Protein AF-A0AAD4MS73-F1 (afdb_monomer_lite)

Structure (mmCIF, N/CA/C/O backbone):
data_AF-A0AAD4MS73-F1
#
_entry.id   AF-A0AAD4MS73-F1
#
loop_
_atom_site.group_PDB
_atom_site.id
_atom_site.type_symbol
_atom_site.label_atom_id
_atom_site.label_alt_id
_atom_site.label_comp_id
_atom_site.label_asym_id
_atom_site.label_entity_id
_atom_site.label_seq_id
_atom_site.pdbx_PDB_ins_code
_atom_site.Cartn_x
_atom_site.Cartn_y
_atom_site.Cartn_z
_atom_site.occupancy
_atom_site.B_iso_or_equiv
_atom_site.auth_seq_id
_atom_site.auth_comp_id
_atom_site.auth_asym_id
_atom_site.auth_atom_id
_atom_site.pdbx_PDB_model_num
ATOM 1 N N . MET A 1 1 ? 3.234 -24.056 52.746 1.00 46.38 1 MET A N 1
ATOM 2 C CA . MET A 1 1 ? 4.586 -24.647 52.806 1.00 46.38 1 MET A CA 1
ATOM 3 C C . MET A 1 1 ? 4.439 -26.139 53.057 1.00 46.38 1 MET A C 1
ATOM 5 O O . MET A 1 1 ? 4.416 -26.567 54.201 1.00 46.38 1 MET A O 1
ATOM 9 N N . THR A 1 2 ? 4.251 -26.909 51.987 1.00 40.84 2 THR A N 1
ATOM 10 C CA . THR A 1 2 ? 4.412 -28.370 51.969 1.00 40.84 2 THR A CA 1
ATOM 11 C C . THR A 1 2 ? 4.627 -28.747 50.506 1.00 40.84 2 THR A C 1
ATOM 13 O O . THR A 1 2 ? 3.742 -28.560 49.677 1.00 40.84 2 THR A O 1
ATOM 16 N N . MET A 1 3 ? 5.862 -29.124 50.188 1.00 49.72 3 MET A N 1
ATOM 17 C CA . MET A 1 3 ? 6.268 -29.740 48.924 1.00 49.72 3 MET A CA 1
ATOM 18 C C . MET A 1 3 ? 6.153 -31.264 49.041 1.00 49.72 3 MET A C 1
ATOM 20 O O . MET A 1 3 ? 6.154 -31.751 50.170 1.00 49.72 3 MET A O 1
ATOM 24 N N . ILE A 1 4 ? 6.107 -31.953 47.888 1.00 41.12 4 ILE A N 1
ATOM 25 C CA . ILE A 1 4 ? 6.639 -33.301 47.530 1.00 41.12 4 ILE A CA 1
ATOM 26 C C . ILE A 1 4 ? 5.876 -33.721 46.245 1.00 41.12 4 ILE A C 1
ATOM 28 O O . ILE A 1 4 ? 4.663 -33.884 46.298 1.00 41.12 4 ILE A O 1
ATOM 32 N N . THR A 1 5 ? 6.432 -33.524 45.033 1.00 41.16 5 THR A N 1
ATOM 33 C CA . THR A 1 5 ? 7.307 -34.424 44.216 1.00 41.16 5 THR A CA 1
ATOM 34 C C . THR A 1 5 ? 6.579 -35.676 43.701 1.00 41.16 5 THR A C 1
ATOM 36 O O . THR A 1 5 ? 5.881 -36.290 44.493 1.00 41.16 5 THR A O 1
ATOM 39 N N . SER A 1 6 ? 6.735 -36.247 42.501 1.00 41.44 6 SER A N 1
ATOM 40 C CA . SER A 1 6 ? 7.343 -35.969 41.182 1.00 41.44 6 SER A CA 1
ATOM 41 C C . SER A 1 6 ? 7.043 -37.211 40.299 1.00 41.44 6 SER A C 1
ATOM 43 O O . SER A 1 6 ? 6.746 -38.266 40.855 1.00 41.44 6 SER A O 1
ATOM 45 N N . ASN A 1 7 ? 7.255 -37.087 38.977 1.00 36.41 7 ASN A N 1
ATOM 46 C CA . ASN A 1 7 ? 7.516 -38.097 37.914 1.00 36.41 7 ASN A CA 1
ATOM 47 C C . ASN A 1 7 ? 6.418 -38.278 36.847 1.00 36.41 7 ASN A C 1
ATOM 49 O O . ASN A 1 7 ? 5.282 -38.581 37.185 1.00 36.41 7 ASN A O 1
ATOM 53 N N . SER A 1 8 ? 6.686 -37.939 35.569 1.00 39.09 8 SER A N 1
ATOM 54 C CA . SER A 1 8 ? 7.495 -38.651 34.526 1.00 39.09 8 SER A CA 1
ATOM 55 C C . SER A 1 8 ? 6.752 -39.884 33.983 1.00 39.09 8 SER A C 1
ATOM 57 O O . SER A 1 8 ? 6.265 -40.666 34.784 1.00 39.09 8 SER A O 1
ATOM 59 N N . SER A 1 9 ? 6.627 -40.190 32.685 1.00 33.88 9 SER A N 1
ATOM 60 C CA . SER A 1 9 ? 7.286 -39.738 31.444 1.00 33.88 9 SER A CA 1
ATOM 61 C C . SER A 1 9 ? 6.611 -40.428 30.225 1.00 33.88 9 SER A C 1
ATOM 63 O O . SER A 1 9 ? 5.881 -41.395 30.419 1.00 33.88 9 SER A O 1
ATOM 65 N N . ALA A 1 10 ? 6.981 -39.992 29.005 1.00 32.91 10 ALA A N 1
ATOM 66 C CA . ALA A 1 10 ? 6.856 -40.647 27.678 1.00 32.91 10 ALA A CA 1
ATOM 67 C C . ALA A 1 10 ? 5.504 -40.498 26.929 1.00 32.91 10 ALA A C 1
ATOM 69 O O . ALA A 1 10 ? 4.466 -40.887 27.441 1.00 32.91 10 ALA A O 1
ATOM 70 N N . SER A 1 11 ? 5.415 -39.805 25.781 1.00 32.59 11 SER A N 1
ATOM 71 C CA . SER A 1 11 ? 6.055 -39.984 24.452 1.00 32.59 11 SER A CA 1
ATOM 72 C C . SER A 1 11 ? 5.321 -41.000 23.570 1.00 32.59 11 SER A C 1
ATOM 74 O O . SER A 1 11 ? 5.560 -42.192 23.723 1.00 32.59 11 SER A O 1
ATOM 76 N N . VAL A 1 12 ? 4.515 -40.517 22.610 1.00 36.94 12 VAL A N 1
ATOM 77 C CA . VAL A 1 12 ? 4.261 -41.175 21.311 1.00 36.94 12 VAL A CA 1
ATOM 78 C C . VAL A 1 12 ? 3.998 -40.104 20.242 1.00 36.94 12 VAL A C 1
ATOM 80 O O . VAL A 1 12 ? 3.090 -39.286 20.381 1.00 36.94 12 VAL A O 1
ATOM 83 N N . ASP A 1 13 ? 4.818 -40.136 19.194 1.00 31.86 13 ASP A N 1
ATOM 84 C CA . ASP A 1 13 ? 4.692 -39.422 17.924 1.00 31.86 13 ASP A CA 1
ATOM 85 C C . ASP A 1 13 ? 3.466 -39.865 17.110 1.00 31.86 13 ASP A C 1
ATOM 87 O O . ASP A 1 13 ? 3.251 -41.064 16.945 1.00 31.86 13 ASP A O 1
ATOM 91 N N . VAL A 1 14 ? 2.768 -38.917 16.472 1.00 33.62 14 VAL A N 1
ATOM 92 C CA . VAL A 1 14 ? 2.185 -39.106 15.129 1.00 33.62 14 VAL A CA 1
ATOM 93 C C . VAL A 1 14 ? 2.314 -37.794 14.352 1.00 33.62 14 VAL A C 1
ATOM 95 O O . VAL A 1 14 ? 1.669 -36.793 14.658 1.00 33.62 14 VAL A O 1
ATOM 98 N N . ALA A 1 15 ? 3.164 -37.825 13.330 1.00 29.95 15 ALA A N 1
ATOM 99 C CA . ALA A 1 15 ? 3.220 -36.860 12.243 1.00 29.95 15 ALA A CA 1
ATOM 100 C C . ALA A 1 15 ? 2.068 -37.096 11.248 1.00 29.95 15 ALA A C 1
ATOM 102 O O . ALA A 1 15 ? 1.754 -38.253 10.980 1.00 29.95 15 ALA A O 1
ATOM 103 N N . SER A 1 16 ? 1.483 -36.027 10.683 1.00 28.70 16 SER A N 1
ATOM 104 C CA . SER A 1 16 ? 1.400 -35.771 9.224 1.00 28.70 16 SER A CA 1
ATOM 105 C C . SER A 1 16 ? 0.325 -34.739 8.833 1.00 28.70 16 SER A C 1
ATOM 107 O O . SER A 1 16 ? -0.851 -34.944 9.107 1.00 28.70 16 SER A O 1
ATOM 109 N N . VAL A 1 17 ? 0.792 -33.690 8.134 1.00 30.52 17 VAL A N 1
ATOM 110 C CA . VAL A 1 17 ? 0.201 -32.915 7.011 1.00 30.52 17 VAL A CA 1
ATOM 111 C C . VAL A 1 17 ? -1.298 -32.570 6.999 1.00 30.52 17 VAL A C 1
ATOM 113 O O . VAL A 1 17 ? -2.142 -33.442 6.844 1.00 30.52 17 VAL A O 1
ATOM 116 N N . ASP A 1 18 ? -1.618 -31.270 6.944 1.00 27.38 18 ASP A N 1
ATOM 117 C CA . ASP A 1 18 ? -1.724 -30.590 5.639 1.00 27.38 18 ASP A CA 1
ATOM 118 C C . ASP A 1 18 ? -1.612 -29.060 5.786 1.00 27.38 18 ASP A C 1
ATOM 120 O O . ASP A 1 18 ? -2.163 -28.455 6.710 1.00 27.38 18 ASP A O 1
ATOM 124 N N . GLU A 1 19 ? -0.850 -28.449 4.885 1.00 29.52 19 GLU A N 1
ATOM 125 C CA . GLU A 1 19 ? -0.501 -27.033 4.856 1.00 29.52 19 GLU A CA 1
ATOM 126 C C . GLU A 1 19 ? -1.180 -26.375 3.643 1.00 29.52 19 GLU A C 1
ATOM 128 O O . GLU A 1 19 ? -1.153 -26.891 2.533 1.00 29.52 19 GLU A O 1
ATOM 133 N N . SER A 1 20 ? -1.769 -25.204 3.893 1.00 28.20 20 SER A N 1
ATOM 134 C CA . SER A 1 20 ? -1.804 -24.037 2.997 1.00 28.20 20 SER A CA 1
ATOM 135 C C . SER A 1 20 ? -2.314 -24.176 1.548 1.00 28.20 20 SER A C 1
ATOM 137 O O . SER A 1 20 ? -1.557 -24.457 0.632 1.00 28.20 20 SER A O 1
ATOM 139 N N . ILE A 1 21 ? -3.528 -23.653 1.289 1.00 30.11 21 ILE A N 1
ATOM 140 C CA . ILE A 1 21 ? -3.755 -22.744 0.143 1.00 30.11 21 ILE A CA 1
ATOM 141 C C . ILE A 1 21 ? -4.643 -21.568 0.574 1.00 30.11 21 ILE A C 1
ATOM 143 O O . ILE A 1 21 ? -5.832 -21.705 0.859 1.00 30.11 21 ILE A O 1
ATOM 147 N N . SER A 1 22 ? -4.031 -20.384 0.586 1.00 27.06 22 SER A N 1
ATOM 148 C CA . SER A 1 22 ? -4.682 -19.082 0.671 1.00 27.06 22 SER A CA 1
ATOM 149 C C . SER A 1 22 ? -5.255 -18.667 -0.684 1.00 27.06 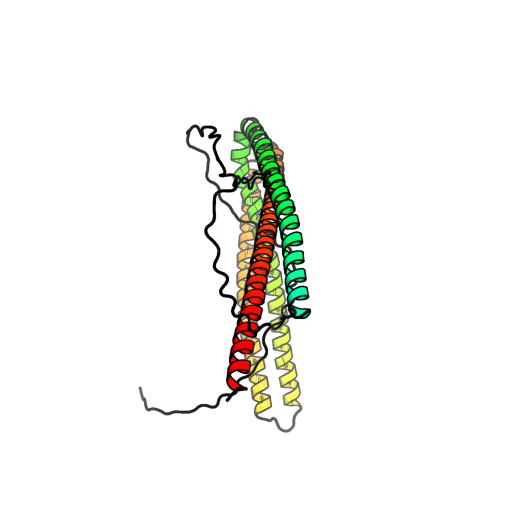22 SER A C 1
ATOM 151 O O . SER A 1 22 ? -4.553 -18.765 -1.689 1.00 27.06 22 SER A O 1
ATOM 153 N N . LEU A 1 23 ? -6.438 -18.052 -0.702 1.00 28.34 23 LEU A N 1
ATOM 154 C CA . LEU A 1 23 ? -6.802 -17.099 -1.752 1.00 28.34 23 LEU A CA 1
ATOM 155 C C . LEU A 1 23 ? -7.312 -15.814 -1.102 1.00 28.34 23 LEU A C 1
ATOM 157 O O . LEU A 1 23 ? -8.424 -15.711 -0.590 1.00 28.34 23 LEU A O 1
ATOM 161 N N . SER A 1 24 ? -6.397 -14.854 -1.090 1.00 27.33 24 SER A N 1
ATOM 162 C CA . SER A 1 24 ? -6.532 -13.474 -0.663 1.00 27.33 24 SER A CA 1
ATOM 163 C C . SER A 1 24 ? -7.504 -12.695 -1.546 1.00 27.33 24 SER A C 1
ATOM 165 O O . SER A 1 24 ? -7.323 -12.589 -2.757 1.00 27.33 24 SER A O 1
ATOM 167 N N . SER A 1 25 ? -8.471 -12.055 -0.900 1.00 24.72 25 SER A N 1
ATOM 168 C CA . SER A 1 25 ? -9.184 -10.879 -1.386 1.00 24.72 25 SER A CA 1
ATOM 169 C C . SER A 1 25 ? -8.208 -9.713 -1.587 1.00 24.72 25 SER A C 1
ATOM 171 O O . SER A 1 25 ? -7.673 -9.166 -0.621 1.00 24.72 25 SER A O 1
ATOM 173 N N . THR A 1 26 ? -7.964 -9.341 -2.842 1.00 25.78 26 THR A N 1
ATOM 174 C CA . THR A 1 26 ? -7.144 -8.186 -3.222 1.00 25.78 26 THR A CA 1
ATOM 175 C C . THR A 1 26 ? -7.934 -6.895 -3.003 1.00 25.78 26 THR A C 1
ATOM 177 O O . THR A 1 26 ? -8.646 -6.419 -3.883 1.00 25.78 26 THR A O 1
ATOM 180 N N . SER A 1 27 ? -7.813 -6.325 -1.808 1.00 28.58 27 SER A N 1
ATOM 181 C CA . SER A 1 27 ? -8.203 -4.943 -1.534 1.00 28.58 27 SER A CA 1
ATOM 182 C C . SER A 1 27 ? -7.001 -4.044 -1.811 1.00 28.58 27 SER A C 1
ATOM 184 O O . SER A 1 27 ? -5.990 -4.121 -1.115 1.00 28.58 27 SER A O 1
ATOM 186 N N . ASN A 1 28 ? -7.109 -3.199 -2.836 1.00 30.23 28 ASN A N 1
ATOM 187 C CA . ASN A 1 28 ? -6.148 -2.141 -3.140 1.00 30.23 28 ASN A CA 1
ATOM 188 C C . ASN A 1 28 ? -6.067 -1.145 -1.971 1.00 30.23 28 ASN A C 1
ATOM 190 O O . ASN A 1 28 ? -6.878 -0.230 -1.864 1.00 30.23 28 ASN A O 1
ATOM 194 N N . SER A 1 29 ? -5.071 -1.326 -1.108 1.00 26.58 29 SER A N 1
ATOM 195 C CA . SER A 1 29 ? -4.619 -0.353 -0.115 1.00 26.58 29 SER A CA 1
ATOM 196 C C . SER A 1 29 ? -3.263 0.166 -0.587 1.00 26.58 29 SER A C 1
ATOM 198 O O . SER A 1 29 ? -2.221 -0.455 -0.381 1.00 26.58 29 SER A O 1
ATOM 200 N N . ALA A 1 30 ? -3.285 1.272 -1.331 1.00 27.34 30 ALA A N 1
ATOM 201 C CA . ALA A 1 30 ? -2.070 1.978 -1.699 1.00 27.34 30 ALA A CA 1
ATOM 202 C C . ALA A 1 30 ? -1.473 2.608 -0.433 1.00 27.34 30 ALA A C 1
ATOM 204 O O . ALA A 1 30 ? -2.112 3.424 0.235 1.00 27.34 30 ALA A O 1
ATOM 205 N N . LEU A 1 31 ? -0.244 2.198 -0.115 1.00 27.88 31 LEU A N 1
ATOM 206 C CA . LEU A 1 31 ? 0.570 2.709 0.977 1.00 27.88 31 LEU A CA 1
ATOM 207 C C . LEU A 1 31 ? 0.616 4.243 0.955 1.00 27.88 31 LEU A C 1
ATOM 209 O O . LEU A 1 31 ? 1.282 4.853 0.121 1.00 27.88 31 LEU A O 1
ATOM 213 N N . SER A 1 32 ? -0.018 4.871 1.941 1.00 27.77 32 SER A N 1
ATOM 214 C CA . SER A 1 32 ? 0.304 6.239 2.339 1.00 27.77 32 SER A CA 1
ATOM 215 C C . SER A 1 32 ? 1.553 6.216 3.217 1.00 27.77 32 SER A C 1
ATOM 217 O O . SER A 1 32 ? 1.469 6.350 4.438 1.00 27.77 32 SER A O 1
ATOM 219 N N . THR A 1 33 ? 2.724 6.039 2.604 1.00 27.09 33 THR A N 1
ATOM 220 C CA . THR A 1 33 ? 4.001 6.253 3.290 1.00 27.09 33 THR A CA 1
ATOM 221 C C . THR A 1 33 ? 4.104 7.730 3.656 1.00 27.09 33 THR A C 1
ATOM 223 O O . THR A 1 33 ? 4.265 8.600 2.800 1.00 27.09 33 THR A O 1
ATOM 226 N N . SER A 1 34 ? 3.999 8.029 4.949 1.00 33.81 34 SER A N 1
ATOM 227 C CA . SER A 1 34 ? 4.371 9.320 5.516 1.00 33.81 34 SER A CA 1
ATOM 228 C C . SER A 1 34 ? 5.878 9.521 5.365 1.00 33.81 34 SER A C 1
ATOM 230 O O . SER A 1 34 ? 6.657 9.092 6.212 1.00 33.81 34 SER A O 1
ATOM 232 N N . ILE A 1 35 ? 6.294 10.168 4.280 1.00 31.19 35 ILE A N 1
ATOM 233 C CA . ILE A 1 35 ? 7.630 10.747 4.186 1.00 31.19 35 ILE A CA 1
ATOM 234 C C . ILE A 1 35 ? 7.517 12.197 4.645 1.00 31.19 35 ILE A C 1
ATOM 236 O O . ILE A 1 35 ? 7.094 13.083 3.901 1.00 31.19 35 ILE A O 1
ATOM 240 N N . SER A 1 36 ? 7.896 12.425 5.899 1.00 29.77 36 SER A N 1
ATOM 241 C CA . SER A 1 36 ? 8.398 13.724 6.329 1.00 29.77 36 SER A CA 1
ATOM 242 C C . SER A 1 36 ? 9.697 13.980 5.564 1.00 29.77 36 SER A C 1
ATOM 244 O O . SER A 1 36 ? 10.704 13.327 5.822 1.00 29.77 36 SER A O 1
ATOM 246 N N . LEU A 1 37 ? 9.665 14.892 4.593 1.00 32.47 37 LEU A N 1
ATOM 247 C CA . LEU A 1 37 ? 10.868 15.503 4.022 1.00 32.47 37 LEU A CA 1
ATOM 248 C C . LEU A 1 37 ? 11.069 16.881 4.674 1.00 32.47 37 LEU A C 1
ATOM 250 O O . LEU A 1 37 ? 10.078 17.550 4.982 1.00 32.47 37 LEU A O 1
ATOM 254 N N . PRO A 1 38 ? 12.329 17.265 4.936 1.00 32.38 38 PRO A N 1
ATOM 255 C CA . PRO A 1 38 ? 12.689 18.324 5.866 1.00 32.38 38 PRO A CA 1
ATOM 256 C C . PRO A 1 38 ? 12.352 19.719 5.336 1.00 32.38 38 PRO A C 1
ATOM 258 O O . PRO A 1 38 ? 12.281 19.954 4.129 1.00 32.38 38 PRO A O 1
ATOM 261 N N . ASP A 1 39 ? 12.164 20.636 6.284 1.00 28.12 39 ASP A N 1
ATOM 262 C CA . ASP A 1 39 ? 12.064 22.077 6.069 1.00 28.12 39 ASP A CA 1
ATOM 263 C C . ASP A 1 39 ? 13.297 22.586 5.305 1.00 28.12 39 ASP A C 1
ATOM 265 O O . ASP A 1 39 ? 14.438 22.412 5.738 1.00 28.12 39 ASP A O 1
ATOM 269 N N . CYS A 1 40 ? 13.072 23.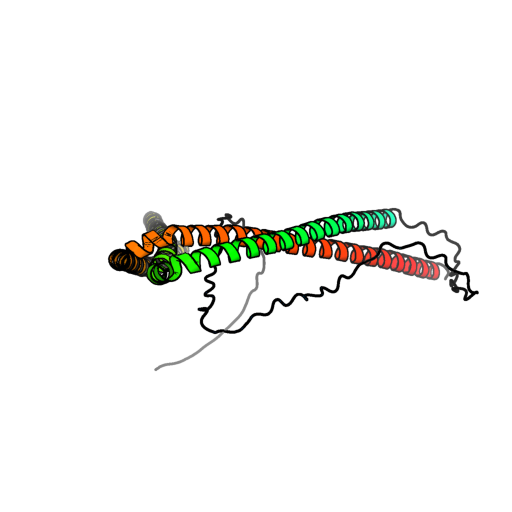233 4.162 1.00 30.95 40 CYS A N 1
ATOM 270 C CA . CYS A 1 40 ? 14.113 23.949 3.436 1.00 30.95 40 CYS A CA 1
ATOM 271 C C . CYS A 1 40 ? 14.349 25.308 4.106 1.00 30.95 40 CYS A C 1
ATOM 273 O O . CYS A 1 40 ? 13.731 26.305 3.733 1.00 30.95 40 CYS A O 1
ATOM 275 N N . THR A 1 41 ? 15.260 25.352 5.076 1.00 36.19 41 THR A N 1
ATOM 276 C CA . THR A 1 41 ? 15.906 26.592 5.526 1.00 36.19 41 THR A CA 1
ATOM 277 C C . THR A 1 41 ? 17.405 26.363 5.688 1.00 36.19 41 THR A C 1
ATOM 279 O O . THR A 1 41 ? 17.880 26.122 6.793 1.00 36.19 41 THR A O 1
ATOM 282 N N . SER A 1 42 ? 18.147 26.435 4.587 1.00 30.89 42 SER A N 1
ATOM 283 C CA . SER A 1 42 ? 19.578 26.759 4.595 1.00 30.89 42 SER A CA 1
ATOM 284 C C . SER A 1 42 ? 20.049 26.975 3.162 1.00 30.89 42 SER A C 1
ATOM 286 O O . SER A 1 42 ? 19.897 26.098 2.312 1.00 30.89 42 SER A O 1
ATOM 288 N N . ASP A 1 43 ? 20.573 28.172 2.922 1.00 36.88 43 ASP A N 1
ATOM 289 C CA . ASP A 1 43 ? 21.323 28.559 1.737 1.00 36.88 43 ASP A CA 1
ATOM 290 C C . ASP A 1 43 ? 22.479 27.583 1.490 1.00 36.88 43 ASP A C 1
ATOM 292 O O . ASP A 1 43 ? 23.428 27.558 2.262 1.00 36.88 43 ASP A O 1
ATOM 296 N N . ASP A 1 44 ? 22.407 26.818 0.402 1.00 27.81 44 ASP A N 1
ATOM 297 C CA . ASP A 1 44 ? 23.571 26.248 -0.274 1.00 27.81 44 ASP A CA 1
ATOM 298 C C . ASP A 1 44 ? 23.243 26.087 -1.770 1.00 27.81 44 ASP A C 1
ATOM 300 O O . ASP A 1 44 ? 22.153 25.622 -2.130 1.00 27.81 44 ASP A O 1
ATOM 304 N N . PRO A 1 45 ? 24.144 26.489 -2.682 1.00 33.28 45 PRO A N 1
ATOM 305 C CA . PRO A 1 45 ? 23.895 26.418 -4.109 1.00 33.28 45 PRO A CA 1
ATOM 306 C C . PRO A 1 45 ? 24.064 24.967 -4.551 1.00 33.28 45 PRO A C 1
ATOM 308 O O . PRO A 1 45 ? 25.184 24.486 -4.722 1.00 33.28 45 PRO A O 1
ATOM 311 N N . ILE A 1 46 ? 22.959 24.252 -4.769 1.00 33.75 46 ILE A N 1
ATOM 312 C CA . ILE A 1 46 ? 23.034 22.941 -5.416 1.00 33.75 46 ILE A CA 1
ATOM 313 C C . ILE A 1 46 ? 23.350 23.187 -6.889 1.00 33.75 46 ILE A C 1
ATOM 315 O O . ILE A 1 46 ? 22.481 23.431 -7.727 1.00 33.75 46 ILE A O 1
ATOM 319 N N . ALA A 1 47 ? 24.652 23.181 -7.159 1.00 26.95 47 ALA A N 1
ATOM 320 C CA . ALA A 1 47 ? 25.234 23.134 -8.475 1.00 26.95 47 ALA A CA 1
ATOM 321 C C . ALA A 1 47 ? 24.534 22.048 -9.293 1.00 26.95 47 ALA A C 1
ATOM 323 O O . ALA A 1 47 ? 24.381 20.903 -8.870 1.00 26.95 47 ALA A O 1
ATOM 324 N N . CYS A 1 48 ? 24.124 22.449 -10.489 1.00 34.22 48 CYS A N 1
ATOM 325 C CA . CYS A 1 48 ? 23.727 21.571 -11.566 1.00 34.22 48 CYS A CA 1
ATOM 326 C C . CYS A 1 48 ? 24.914 20.646 -11.886 1.00 34.22 48 CYS A C 1
ATOM 328 O O . CYS A 1 48 ? 25.785 20.992 -12.680 1.00 34.22 48 CYS A O 1
ATOM 330 N N . THR A 1 49 ? 25.004 19.492 -11.227 1.00 33.06 49 THR A N 1
ATOM 331 C CA . THR A 1 49 ? 25.968 18.453 -11.582 1.00 33.06 49 THR A CA 1
ATOM 332 C C . THR A 1 49 ? 25.350 17.582 -12.663 1.00 33.06 49 THR A C 1
ATOM 334 O O . THR A 1 49 ? 24.800 16.506 -12.444 1.00 33.06 49 THR A O 1
ATOM 337 N N . SER A 1 50 ? 25.468 18.078 -13.891 1.00 41.91 50 SER A N 1
ATOM 338 C CA . SER A 1 50 ? 25.577 17.228 -15.066 1.00 41.91 50 SER A CA 1
ATOM 339 C C . SER A 1 50 ? 26.783 16.301 -14.876 1.00 41.91 50 SER A C 1
ATOM 341 O O . SER A 1 50 ? 27.911 16.719 -15.117 1.00 41.91 50 SER A O 1
ATOM 343 N N . ASN A 1 51 ? 26.575 15.098 -14.347 1.00 39.38 51 ASN A N 1
ATOM 344 C CA . ASN A 1 51 ? 27.422 13.916 -14.548 1.00 39.38 51 ASN A CA 1
ATOM 345 C C . ASN A 1 51 ? 26.934 12.793 -13.633 1.00 39.38 51 ASN A C 1
ATOM 347 O O . ASN A 1 51 ? 27.509 12.519 -12.584 1.00 39.38 51 ASN A O 1
ATOM 351 N N . ILE A 1 52 ? 25.896 12.090 -14.072 1.00 34.19 52 ILE A N 1
ATOM 352 C CA . ILE A 1 52 ? 25.889 10.647 -13.864 1.00 34.19 52 ILE A CA 1
ATOM 353 C C . ILE A 1 52 ? 26.350 10.082 -15.199 1.00 34.19 52 ILE A C 1
ATOM 355 O O . ILE A 1 52 ? 25.557 9.844 -16.106 1.00 34.19 52 ILE A O 1
ATOM 359 N N . ALA A 1 53 ? 27.668 9.943 -15.333 1.00 33.72 53 ALA A N 1
ATOM 360 C CA . ALA A 1 53 ? 28.239 9.008 -16.281 1.00 33.72 53 ALA A CA 1
ATOM 361 C C . ALA A 1 53 ? 27.790 7.614 -15.826 1.00 33.72 53 ALA A C 1
ATOM 363 O O . ALA A 1 53 ? 28.432 6.970 -15.000 1.00 33.72 53 ALA A O 1
ATOM 364 N N . GLN A 1 54 ? 26.623 7.182 -16.304 1.00 34.72 54 GLN A N 1
ATOM 365 C CA . GLN A 1 54 ? 26.310 5.767 -16.354 1.00 34.72 54 GLN A CA 1
ATOM 366 C C . GLN A 1 54 ? 27.345 5.150 -17.286 1.00 34.72 54 GLN A C 1
ATOM 368 O O . GLN A 1 54 ? 27.450 5.522 -18.455 1.00 34.72 54 GLN A O 1
ATOM 373 N N . THR A 1 55 ? 28.141 4.236 -16.743 1.00 33.62 55 THR A N 1
ATOM 374 C CA . THR A 1 55 ? 28.891 3.256 -17.518 1.00 33.62 55 THR A CA 1
ATOM 375 C C . THR A 1 55 ? 27.879 2.480 -18.353 1.00 33.62 55 THR A C 1
ATOM 377 O O . THR A 1 55 ? 27.285 1.507 -17.899 1.00 33.62 55 THR A O 1
ATOM 380 N N . ILE A 1 56 ? 27.632 2.971 -19.563 1.00 34.88 56 ILE A N 1
ATOM 381 C CA . ILE A 1 56 ? 26.923 2.256 -20.608 1.00 34.88 56 ILE A CA 1
ATOM 382 C C . ILE A 1 56 ? 27.845 1.096 -20.983 1.00 34.88 56 ILE A C 1
ATOM 384 O O . ILE A 1 56 ? 28.863 1.307 -21.643 1.00 34.88 56 ILE A O 1
ATOM 388 N N . ILE A 1 57 ? 27.515 -0.128 -20.568 1.00 35.62 57 ILE A N 1
ATOM 389 C CA . ILE A 1 57 ? 28.033 -1.305 -21.265 1.00 35.62 57 ILE A CA 1
ATOM 390 C C . ILE A 1 57 ? 27.289 -1.334 -22.601 1.00 35.62 57 ILE A C 1
ATOM 392 O O . ILE A 1 57 ? 26.219 -1.918 -22.734 1.00 35.62 57 ILE A O 1
ATOM 396 N N . ARG A 1 58 ? 27.834 -0.606 -23.579 1.00 30.00 58 ARG A N 1
ATOM 397 C CA . ARG A 1 58 ? 27.496 -0.769 -24.990 1.00 30.00 58 ARG A CA 1
ATOM 398 C C . ARG A 1 58 ? 28.026 -2.143 -25.365 1.00 30.00 58 ARG A C 1
ATOM 400 O O . ARG A 1 58 ? 29.232 -2.319 -25.509 1.00 30.00 58 ARG A O 1
ATOM 407 N N . VAL A 1 59 ? 27.139 -3.123 -25.467 1.00 37.69 59 VAL A N 1
ATOM 408 C CA . VAL A 1 59 ? 27.446 -4.325 -26.237 1.00 37.69 59 VAL A CA 1
ATOM 409 C C . VAL A 1 59 ? 27.273 -3.914 -27.694 1.00 37.69 59 VAL A C 1
ATOM 411 O O . VAL A 1 59 ? 26.158 -3.865 -28.207 1.00 37.69 59 VAL A O 1
ATOM 414 N N . ASP A 1 60 ? 28.373 -3.496 -28.320 1.00 35.25 60 ASP A N 1
ATOM 415 C CA . ASP A 1 60 ? 28.390 -3.215 -29.752 1.00 35.25 60 ASP A CA 1
ATOM 416 C C . ASP A 1 60 ? 28.017 -4.495 -30.529 1.00 35.25 60 ASP A C 1
ATOM 418 O O . ASP A 1 60 ? 28.451 -5.592 -30.158 1.00 35.25 60 ASP A O 1
ATOM 422 N N . PRO A 1 61 ? 27.227 -4.394 -31.615 1.00 42.50 61 PRO A N 1
ATOM 423 C CA . PRO A 1 61 ? 26.959 -5.538 -32.477 1.00 42.50 61 PRO A CA 1
ATOM 424 C C . PRO A 1 61 ? 28.278 -5.997 -33.119 1.00 42.50 61 PRO A C 1
ATOM 426 O O . PRO A 1 61 ? 29.096 -5.146 -33.483 1.00 42.50 61 PRO A O 1
ATOM 429 N N . PRO A 1 62 ? 28.520 -7.311 -33.294 1.00 41.06 62 PRO A N 1
ATOM 430 C CA . PRO A 1 62 ? 29.805 -7.792 -33.783 1.00 41.06 62 PRO A CA 1
ATOM 431 C C . PRO A 1 62 ? 30.043 -7.321 -35.223 1.00 41.06 62 PRO A C 1
ATOM 433 O O . PRO A 1 62 ? 29.499 -7.855 -36.192 1.00 41.06 62 PRO A O 1
ATOM 436 N N . GLY A 1 63 ? 30.882 -6.292 -35.349 1.00 36.69 63 GLY A N 1
ATOM 437 C CA . GLY A 1 63 ? 31.473 -5.844 -36.598 1.00 36.69 63 GLY A CA 1
ATOM 438 C C . GLY A 1 63 ? 32.431 -6.902 -37.139 1.00 36.69 63 GLY A C 1
ATOM 439 O O . GLY A 1 63 ? 33.219 -7.499 -36.406 1.00 36.69 63 GLY A O 1
ATOM 440 N N . LYS A 1 64 ? 32.341 -7.139 -38.447 1.00 39.56 64 LYS A N 1
ATOM 441 C CA . LYS A 1 64 ? 33.158 -8.087 -39.209 1.00 39.56 64 LYS A CA 1
ATOM 442 C C . LYS A 1 64 ? 34.651 -7.773 -39.034 1.00 39.56 64 LYS A C 1
ATOM 444 O O . LYS A 1 64 ? 35.168 -6.874 -39.689 1.00 39.56 64 LYS A O 1
ATOM 449 N N . HIS A 1 65 ? 35.343 -8.532 -38.189 1.00 35.03 65 HIS A N 1
ATOM 450 C CA . HIS A 1 65 ? 36.803 -8.552 -38.155 1.00 35.03 65 HIS A CA 1
ATOM 451 C C . HIS A 1 65 ? 37.323 -9.692 -39.034 1.00 35.03 65 HIS A C 1
ATOM 453 O O . HIS A 1 65 ? 37.192 -10.871 -38.699 1.00 35.03 65 HIS A O 1
ATOM 459 N N . GLU A 1 66 ? 37.926 -9.319 -40.164 1.00 39.59 66 GLU A N 1
ATOM 460 C CA . GLU A 1 66 ? 38.811 -10.180 -40.946 1.00 39.59 66 GLU A CA 1
ATOM 461 C C . GLU A 1 66 ? 39.944 -10.683 -40.040 1.00 39.59 66 GLU A C 1
ATOM 463 O O . GLU A 1 66 ? 40.809 -9.919 -39.601 1.00 39.59 66 GLU A O 1
ATOM 468 N N . ARG A 1 67 ? 39.932 -11.983 -39.731 1.00 34.59 67 ARG A N 1
ATOM 469 C CA . ARG A 1 67 ? 41.035 -12.646 -39.037 1.00 34.59 67 ARG A CA 1
ATOM 470 C C . ARG A 1 67 ? 42.142 -12.954 -40.039 1.00 34.59 67 ARG A C 1
ATOM 472 O O . ARG A 1 67 ? 41.996 -13.812 -40.904 1.00 34.59 67 ARG A O 1
ATOM 479 N N . LYS A 1 68 ? 43.265 -12.254 -39.882 1.00 33.56 68 LYS A N 1
ATOM 480 C CA . LYS A 1 68 ? 44.568 -12.630 -40.437 1.00 33.56 68 LYS A CA 1
ATOM 481 C C . LYS A 1 68 ? 44.965 -13.994 -39.864 1.00 33.56 68 LYS A C 1
ATOM 483 O O . LYS A 1 68 ? 45.100 -14.130 -38.650 1.00 33.56 68 LYS A O 1
ATOM 488 N N . CYS A 1 69 ? 45.136 -14.983 -40.737 1.00 35.41 69 CYS A N 1
ATOM 489 C CA . CYS A 1 69 ? 45.708 -16.282 -40.400 1.00 35.41 69 CYS A CA 1
ATOM 490 C C . CYS A 1 69 ? 47.134 -16.098 -39.864 1.00 35.41 69 CYS A C 1
ATOM 492 O O . CYS A 1 69 ? 47.995 -15.566 -40.564 1.00 35.41 69 CYS A O 1
ATOM 494 N N . SER A 1 70 ? 47.368 -16.554 -38.637 1.00 35.78 70 SER A N 1
ATOM 495 C CA . SER A 1 70 ? 48.697 -16.780 -38.077 1.00 35.78 70 SER A CA 1
ATOM 496 C C . SER A 1 70 ? 48.731 -18.213 -37.567 1.00 35.78 70 SER A C 1
ATOM 498 O O . SER A 1 70 ? 47.897 -18.596 -36.755 1.00 35.78 70 SER A O 1
ATOM 500 N N . SER A 1 71 ? 49.663 -18.951 -38.153 1.00 37.72 71 SER A N 1
ATOM 501 C CA . SER A 1 71 ? 50.157 -20.303 -37.915 1.00 37.72 71 SER A CA 1
ATOM 502 C C . SER A 1 71 ? 49.665 -21.053 -36.674 1.00 37.72 71 SER A C 1
ATOM 504 O O . SER A 1 71 ? 49.908 -20.633 -35.550 1.00 37.72 71 SER A O 1
ATOM 506 N N . ASP A 1 72 ? 49.043 -22.201 -36.950 1.00 48.72 72 ASP A N 1
ATOM 507 C CA . ASP A 1 72 ? 49.539 -23.524 -36.543 1.00 48.72 72 ASP A CA 1
ATOM 508 C C . ASP A 1 72 ? 50.000 -23.663 -35.083 1.00 48.72 72 ASP A C 1
ATOM 510 O O . ASP A 1 72 ? 51.187 -23.764 -34.801 1.00 48.72 72 ASP A O 1
ATOM 514 N N . ASP A 1 73 ? 49.027 -23.714 -34.175 1.00 43.31 73 ASP A N 1
ATOM 515 C CA . ASP A 1 73 ? 49.111 -24.545 -32.975 1.00 43.31 73 ASP A CA 1
ATOM 516 C C . ASP A 1 73 ? 47.881 -25.455 -33.001 1.00 43.31 73 ASP A C 1
ATOM 518 O O . ASP A 1 73 ? 46.759 -25.060 -32.666 1.00 43.31 73 ASP A O 1
ATOM 522 N N . GLY A 1 74 ? 48.084 -26.659 -33.537 1.00 35.66 74 GLY A N 1
ATOM 523 C CA . GLY A 1 74 ? 47.060 -27.682 -33.668 1.00 35.66 74 GLY A CA 1
ATOM 524 C C . GLY A 1 74 ? 46.433 -28.000 -32.315 1.00 35.66 74 GLY A C 1
ATOM 525 O O . GLY A 1 74 ? 47.100 -28.475 -31.397 1.00 35.66 74 GLY A O 1
ATOM 526 N N . ILE A 1 75 ? 45.124 -27.772 -32.205 1.00 44.66 75 ILE A N 1
ATOM 527 C CA . ILE A 1 75 ? 44.311 -28.369 -31.149 1.00 44.66 75 ILE A CA 1
ATOM 528 C C . ILE A 1 75 ? 44.397 -29.879 -31.371 1.00 44.66 75 ILE A C 1
ATOM 530 O O . ILE A 1 75 ? 43.796 -30.410 -32.303 1.00 44.66 75 ILE A O 1
ATOM 534 N N . HIS A 1 76 ? 45.198 -30.550 -30.546 1.00 38.31 76 HIS A N 1
ATOM 535 C CA . HIS A 1 76 ? 45.290 -32.001 -30.493 1.00 38.31 76 HIS A CA 1
ATOM 536 C C . HIS A 1 76 ? 43.960 -32.532 -29.950 1.00 38.31 76 HIS A C 1
ATOM 538 O O . HIS A 1 76 ? 43.793 -32.711 -28.742 1.00 38.31 76 HIS A O 1
ATOM 544 N N . TYR A 1 77 ? 42.992 -32.739 -30.845 1.00 39.25 77 TYR A N 1
ATOM 545 C CA . TYR A 1 77 ? 41.863 -33.613 -30.568 1.00 39.25 77 TYR A CA 1
ATOM 546 C C . TYR A 1 77 ? 42.468 -34.972 -30.237 1.00 39.25 77 TYR A C 1
ATOM 548 O O . TYR A 1 77 ? 43.145 -35.581 -31.060 1.00 39.25 77 TYR A O 1
ATOM 556 N N . VAL A 1 78 ? 42.339 -35.386 -28.979 1.00 42.69 78 VAL A N 1
ATOM 557 C CA . VAL A 1 78 ? 42.590 -36.775 -28.622 1.00 42.69 78 VAL A CA 1
ATOM 558 C C . VAL A 1 78 ? 41.469 -37.538 -29.316 1.00 42.69 78 VAL A C 1
ATOM 560 O O . VAL A 1 78 ? 40.325 -37.508 -28.868 1.00 42.69 78 VAL A O 1
ATOM 563 N N . ASP A 1 79 ? 41.782 -38.085 -30.487 1.00 43.03 79 ASP A N 1
ATOM 564 C CA . ASP A 1 79 ? 40.949 -39.058 -31.173 1.00 43.03 79 ASP A CA 1
ATOM 565 C C . ASP A 1 79 ? 40.923 -40.315 -30.294 1.00 43.03 79 ASP A C 1
ATOM 567 O O . ASP A 1 79 ? 41.704 -41.246 -30.482 1.00 43.03 79 ASP A O 1
ATOM 571 N N . ASP A 1 80 ? 40.017 -40.343 -29.314 1.00 49.16 80 ASP A N 1
ATOM 572 C CA . ASP A 1 80 ? 39.464 -41.594 -28.793 1.00 49.16 80 ASP A CA 1
ATOM 573 C C . ASP A 1 80 ? 38.534 -42.170 -29.885 1.00 49.16 80 ASP A C 1
ATOM 575 O O . ASP A 1 80 ? 37.311 -42.241 -29.742 1.00 49.16 80 ASP A O 1
ATOM 579 N N . ASP A 1 81 ? 39.132 -42.495 -31.036 1.00 52.19 81 ASP A N 1
ATOM 580 C CA . ASP A 1 81 ? 38.514 -43.135 -32.196 1.00 52.19 81 ASP A CA 1
ATOM 581 C C . ASP A 1 81 ? 38.332 -44.631 -31.915 1.00 52.19 81 ASP A C 1
ATOM 583 O O . ASP A 1 81 ? 38.980 -45.500 -32.493 1.00 52.19 81 ASP A O 1
ATOM 587 N N . ASP A 1 82 ? 37.401 -44.942 -31.015 1.00 45.34 82 ASP A N 1
ATOM 588 C CA . ASP A 1 82 ? 36.592 -46.144 -31.175 1.00 45.34 82 ASP A CA 1
ATOM 589 C C . ASP A 1 82 ? 35.489 -45.777 -32.174 1.00 45.34 82 ASP A C 1
ATOM 591 O O . ASP A 1 82 ? 34.406 -45.386 -31.738 1.00 45.34 82 ASP A O 1
ATOM 595 N N . GLY A 1 83 ? 35.781 -45.840 -33.482 1.00 48.47 83 GLY A N 1
ATOM 596 C CA . GLY A 1 83 ? 34.969 -45.410 -34.637 1.00 48.47 83 GLY A CA 1
ATOM 597 C C . GLY A 1 83 ? 33.479 -45.783 -34.641 1.00 48.47 83 GLY A C 1
ATOM 598 O O . GLY A 1 83 ? 32.992 -46.535 -35.486 1.00 48.47 83 GLY A O 1
ATOM 599 N N . VAL A 1 84 ? 32.726 -45.214 -33.707 1.00 46.16 84 VAL A N 1
ATOM 600 C CA . VAL A 1 84 ? 31.291 -45.354 -33.522 1.00 46.16 84 VAL A CA 1
ATOM 601 C C . VAL A 1 84 ? 30.713 -43.959 -33.654 1.00 46.16 84 VAL A C 1
ATOM 603 O O . VAL A 1 84 ? 30.858 -43.121 -32.766 1.00 46.16 84 VAL A O 1
ATOM 606 N N . GLU A 1 85 ? 30.044 -43.725 -34.779 1.00 49.78 85 GLU A N 1
ATOM 607 C CA . GLU A 1 85 ? 29.233 -42.541 -35.034 1.00 49.78 85 GLU A CA 1
ATOM 608 C C . GLU A 1 85 ? 28.159 -42.434 -33.938 1.00 49.78 85 GLU A C 1
ATOM 610 O O . GLU A 1 85 ? 27.103 -43.067 -33.987 1.00 49.78 85 GLU A O 1
ATOM 615 N N . PHE A 1 86 ? 28.462 -41.689 -32.874 1.00 50.62 86 PHE A N 1
ATOM 616 C CA . PHE A 1 86 ? 27.523 -41.446 -31.789 1.00 50.62 86 PHE A CA 1
ATOM 617 C C . PHE A 1 86 ? 26.537 -40.379 -32.259 1.00 50.62 86 PHE A C 1
ATOM 619 O O . PHE A 1 86 ? 26.776 -39.178 -32.117 1.00 50.62 86 PHE A O 1
ATOM 626 N N . ALA A 1 87 ? 25.431 -40.821 -32.854 1.00 58.25 87 ALA A N 1
ATOM 627 C CA . ALA A 1 87 ? 24.306 -39.950 -33.148 1.00 58.25 87 ALA A CA 1
ATOM 628 C C . ALA A 1 87 ? 23.818 -39.333 -31.829 1.00 58.25 87 ALA A C 1
ATOM 630 O O . ALA A 1 87 ? 23.364 -40.046 -30.933 1.00 58.25 87 ALA A O 1
ATOM 631 N N . LEU A 1 88 ? 23.958 -38.010 -31.692 1.00 60.72 88 LEU A N 1
ATOM 632 C CA . LEU A 1 88 ? 23.349 -37.263 -30.594 1.00 60.72 88 LEU A CA 1
ATOM 633 C C . LEU A 1 88 ? 21.869 -37.649 -30.516 1.00 60.72 88 LEU A C 1
ATOM 635 O O . LEU A 1 88 ? 21.152 -37.521 -31.509 1.00 60.72 88 LEU A O 1
ATOM 639 N N . ASP A 1 89 ? 21.433 -38.135 -29.352 1.00 72.69 89 ASP A N 1
ATOM 640 C CA . ASP A 1 89 ? 20.040 -38.526 -29.153 1.00 72.69 89 ASP A CA 1
ATOM 641 C C . ASP A 1 89 ? 19.127 -37.343 -29.512 1.00 72.69 89 ASP A C 1
ATOM 643 O O . ASP A 1 89 ? 19.348 -36.209 -29.069 1.00 72.69 89 ASP A O 1
ATOM 647 N N . ALA A 1 90 ? 18.098 -37.602 -30.323 1.00 79.19 90 ALA A N 1
ATOM 648 C CA . ALA A 1 90 ? 17.155 -36.588 -30.788 1.00 79.19 90 ALA A CA 1
ATOM 649 C C . ALA A 1 90 ? 16.524 -35.830 -29.609 1.00 79.19 90 ALA A C 1
ATOM 65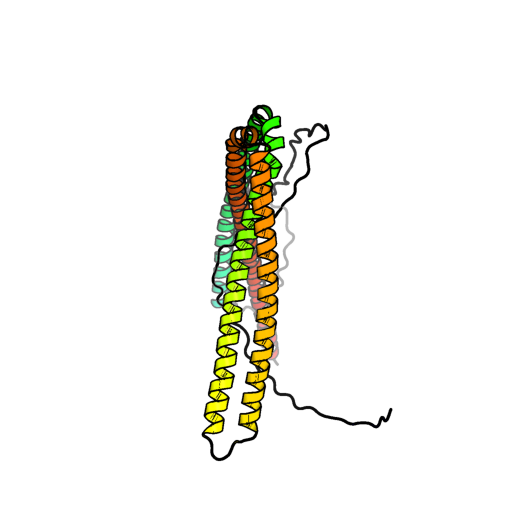1 O O . ALA A 1 90 ? 16.196 -34.651 -29.724 1.00 79.19 90 ALA A O 1
ATOM 652 N N . LYS A 1 91 ? 16.415 -36.485 -28.447 1.00 83.25 91 LYS A N 1
ATOM 653 C CA . LYS A 1 91 ? 16.002 -35.875 -27.183 1.00 83.25 91 LYS A CA 1
ATOM 654 C C . LYS A 1 91 ? 16.900 -34.704 -26.765 1.00 83.25 91 LYS A C 1
ATOM 656 O O . LYS A 1 91 ? 16.378 -33.623 -26.509 1.00 83.25 91 LYS A O 1
ATOM 661 N N . HIS A 1 92 ? 18.220 -34.887 -26.735 1.00 84.75 92 HIS A N 1
ATOM 662 C CA . HIS A 1 92 ? 19.163 -33.833 -26.351 1.00 84.75 92 HIS A CA 1
ATOM 663 C C . HIS A 1 92 ? 19.164 -32.678 -27.350 1.00 84.75 92 HIS A C 1
ATOM 665 O O . HIS A 1 92 ? 19.202 -31.519 -26.946 1.00 84.75 92 HIS A O 1
ATOM 671 N N . LEU A 1 93 ? 19.052 -32.976 -28.647 1.00 87.19 93 LEU A N 1
ATOM 672 C CA . LEU A 1 93 ? 18.963 -31.943 -29.678 1.00 87.19 93 LEU A CA 1
ATOM 673 C C . LEU A 1 93 ? 17.689 -31.096 -29.529 1.00 87.19 93 LEU A C 1
ATOM 675 O O . LEU A 1 93 ? 17.758 -29.872 -29.620 1.00 87.19 93 LEU A O 1
ATOM 679 N N . ASN A 1 94 ? 16.550 -31.734 -29.245 1.00 89.00 94 ASN A N 1
ATOM 680 C CA . ASN A 1 94 ? 15.289 -31.036 -28.988 1.00 89.00 94 ASN A CA 1
ATOM 681 C C . ASN A 1 94 ? 15.360 -30.168 -27.722 1.00 89.00 94 ASN A C 1
ATOM 683 O O . ASN A 1 94 ? 14.912 -29.027 -27.749 1.00 89.00 94 ASN A O 1
ATOM 687 N N . GLN A 1 95 ? 15.964 -30.667 -26.639 1.00 90.38 95 GLN A N 1
ATOM 688 C CA . GLN A 1 95 ? 16.135 -29.901 -25.398 1.00 90.38 95 GLN A CA 1
ATOM 689 C C . GLN A 1 95 ? 17.057 -28.690 -25.588 1.00 90.38 95 GLN A C 1
ATOM 691 O O . GLN A 1 95 ? 16.734 -27.595 -25.139 1.00 90.38 95 GLN A O 1
ATOM 696 N N . VAL A 1 96 ? 18.177 -28.858 -26.299 1.00 93.31 96 VAL A N 1
ATOM 697 C CA . VAL A 1 96 ? 19.066 -27.738 -26.646 1.00 93.31 96 VAL A CA 1
ATOM 698 C C . VAL A 1 96 ? 18.329 -26.711 -27.503 1.00 93.31 96 VAL A C 1
ATOM 700 O O . VAL A 1 96 ? 18.451 -25.514 -27.257 1.00 93.31 96 VAL A O 1
ATOM 703 N N . HIS A 1 97 ? 17.546 -27.157 -28.488 1.00 94.06 97 HIS A N 1
ATOM 704 C CA . HIS A 1 97 ? 16.765 -26.258 -29.332 1.00 94.06 97 HIS A CA 1
ATOM 705 C C . HIS A 1 97 ? 15.741 -25.448 -28.524 1.00 94.06 97 HIS A C 1
ATOM 707 O O . HIS A 1 97 ? 15.668 -24.233 -28.689 1.00 94.06 97 HIS A O 1
ATOM 713 N N . GLU A 1 98 ? 15.014 -26.099 -27.613 1.00 94.44 98 GLU A N 1
ATOM 714 C CA . GLU A 1 98 ? 14.026 -25.450 -26.748 1.00 94.44 98 GLU A CA 1
ATOM 715 C C . GLU A 1 98 ? 14.667 -24.388 -25.839 1.00 94.44 98 GLU A C 1
ATOM 717 O O . GLU A 1 98 ? 14.172 -23.264 -25.747 1.00 94.44 98 GLU A O 1
ATOM 722 N N . GLU A 1 99 ? 15.795 -24.700 -25.193 1.00 96.25 99 GLU A N 1
ATOM 723 C CA . GLU A 1 99 ? 16.484 -23.732 -24.332 1.00 96.25 99 GLU A CA 1
ATOM 724 C C . GLU A 1 99 ? 17.094 -22.568 -25.135 1.00 96.25 99 GLU A C 1
ATOM 726 O O . GLU A 1 99 ? 17.061 -21.423 -24.683 1.00 96.25 99 GLU A O 1
ATOM 731 N N . LEU A 1 100 ? 17.585 -22.809 -26.355 1.00 96.44 100 LEU A N 1
ATOM 732 C CA . LEU A 1 100 ? 18.050 -21.738 -27.246 1.00 96.44 100 LEU A CA 1
ATOM 733 C C . LEU A 1 100 ? 16.904 -20.831 -27.715 1.00 96.44 100 LEU A C 1
ATOM 735 O O . LEU A 1 100 ? 17.080 -19.614 -27.804 1.00 96.44 100 LEU A O 1
ATOM 739 N N . GLU A 1 101 ? 15.726 -21.390 -27.990 1.00 96.50 101 GLU A N 1
ATOM 740 C CA . GLU A 1 101 ? 14.534 -20.604 -28.314 1.00 96.50 101 GLU A CA 1
ATOM 741 C C . GLU A 1 101 ? 14.105 -19.737 -27.120 1.00 96.50 101 GLU A C 1
ATOM 743 O O . GLU A 1 101 ? 13.874 -18.536 -27.285 1.00 96.50 101 GLU A O 1
ATOM 748 N N . LYS A 1 102 ? 14.104 -20.298 -25.901 1.00 96.50 102 LYS A N 1
ATOM 749 C CA . LYS A 1 102 ? 13.851 -19.543 -24.660 1.00 96.50 102 LYS A CA 1
ATOM 750 C C . LYS A 1 102 ? 14.835 -18.388 -24.480 1.00 96.50 102 LYS A C 1
ATOM 752 O O . LYS A 1 102 ? 14.404 -17.292 -24.122 1.00 96.50 102 LYS A O 1
ATOM 757 N N . LEU A 1 103 ? 16.125 -18.601 -24.752 1.00 97.50 103 LEU A N 1
ATOM 758 C CA . LEU A 1 103 ? 17.140 -17.548 -24.673 1.00 97.50 103 LEU A CA 1
ATOM 759 C C . LEU A 1 103 ? 16.886 -16.429 -25.679 1.00 97.50 103 LEU A C 1
ATOM 761 O O . LEU A 1 103 ? 16.880 -15.270 -25.278 1.00 97.50 103 LEU A O 1
ATOM 765 N N . ASN A 1 104 ? 16.624 -16.760 -26.946 1.00 96.62 104 ASN A N 1
ATOM 766 C CA . ASN A 1 104 ? 16.341 -15.760 -27.978 1.00 96.62 104 ASN A CA 1
ATOM 767 C C . ASN A 1 104 ? 15.123 -14.901 -27.604 1.00 96.62 104 ASN A C 1
ATOM 769 O O . ASN A 1 104 ? 15.201 -13.672 -27.618 1.00 96.62 104 ASN A O 1
ATOM 773 N N . ILE A 1 105 ? 14.029 -15.541 -27.171 1.00 96.19 105 ILE A N 1
ATOM 774 C CA . ILE A 1 105 ? 12.825 -14.840 -26.702 1.00 96.19 105 ILE A CA 1
ATOM 775 C C . ILE A 1 105 ? 13.152 -13.962 -25.488 1.00 96.19 105 ILE A C 1
ATOM 777 O O . ILE A 1 105 ? 12.741 -12.803 -25.426 1.00 96.19 105 ILE A O 1
ATOM 781 N N . ALA A 1 106 ? 13.888 -14.492 -24.508 1.00 95.81 106 ALA A N 1
ATOM 782 C CA . ALA A 1 106 ? 14.264 -13.738 -23.321 1.00 95.81 106 ALA A CA 1
ATOM 783 C C . ALA A 1 106 ? 15.136 -12.524 -23.672 1.00 95.81 106 ALA A C 1
ATOM 785 O O . ALA A 1 106 ? 14.908 -11.454 -23.115 1.00 95.81 106 ALA A O 1
ATOM 786 N N . THR A 1 107 ? 16.075 -12.642 -24.614 1.00 97.81 107 THR A N 1
ATOM 787 C CA . THR A 1 107 ? 16.908 -11.529 -25.089 1.00 97.81 107 THR A CA 1
ATOM 788 C C . THR A 1 107 ? 16.067 -10.416 -25.708 1.00 97.81 107 THR A C 1
ATOM 790 O O . THR A 1 107 ? 16.214 -9.258 -25.313 1.00 97.81 107 THR A O 1
ATOM 793 N N . ASP A 1 108 ? 15.146 -10.747 -26.614 1.00 97.44 108 ASP A N 1
ATOM 794 C CA . ASP A 1 108 ? 14.274 -9.754 -27.251 1.00 97.44 108 ASP A CA 1
ATOM 795 C C . ASP A 1 108 ? 13.386 -9.038 -26.226 1.00 97.44 108 ASP A C 1
ATOM 797 O O . ASP A 1 108 ? 13.252 -7.809 -26.240 1.00 97.44 108 ASP A O 1
ATOM 801 N N . VAL A 1 109 ? 12.822 -9.798 -25.283 1.00 97.56 109 VAL A N 1
ATOM 802 C CA . VAL A 1 109 ? 11.982 -9.249 -24.216 1.00 97.56 109 VAL A CA 1
ATOM 803 C C . VAL A 1 109 ? 12.796 -8.382 -23.253 1.00 97.56 109 VAL A C 1
ATOM 805 O O . VAL A 1 109 ? 12.322 -7.312 -22.876 1.00 97.56 109 VAL A O 1
ATOM 808 N N . ILE A 1 110 ? 14.016 -8.782 -22.875 1.00 97.88 110 ILE A N 1
ATOM 809 C CA . ILE A 1 110 ? 14.905 -7.968 -22.030 1.00 97.88 110 ILE A CA 1
ATOM 810 C C . ILE A 1 110 ? 15.198 -6.635 -22.717 1.00 97.88 110 ILE A C 1
ATOM 812 O O . ILE A 1 110 ? 14.983 -5.595 -22.102 1.00 97.88 110 ILE A O 1
ATOM 816 N N . ASN A 1 111 ? 15.601 -6.649 -23.990 1.00 97.94 111 ASN A N 1
ATOM 817 C CA . ASN A 1 111 ? 15.904 -5.429 -24.740 1.00 97.94 111 ASN A CA 1
ATOM 818 C C . ASN A 1 111 ? 14.688 -4.492 -24.816 1.00 97.94 111 ASN A C 1
ATOM 820 O O . ASN A 1 111 ? 14.808 -3.280 -24.628 1.00 97.94 111 ASN A O 1
ATOM 824 N N . SER A 1 112 ? 13.498 -5.053 -25.054 1.00 98.19 112 SER A N 1
ATOM 825 C CA . SER A 1 112 ? 12.251 -4.285 -25.086 1.00 98.19 112 SER A CA 1
ATOM 826 C C . SER A 1 112 ? 11.905 -3.672 -23.726 1.00 98.19 112 SER A C 1
ATOM 828 O O . SER A 1 112 ? 11.542 -2.497 -23.653 1.00 98.19 112 SER A O 1
ATOM 830 N N . LEU A 1 113 ? 12.022 -4.445 -22.644 1.00 98.00 113 LEU A N 1
ATOM 831 C CA . LEU A 1 113 ? 11.725 -3.976 -21.291 1.00 98.00 113 LEU A CA 1
ATOM 832 C C . LEU A 1 113 ? 12.749 -2.945 -20.801 1.00 98.00 113 LEU A C 1
ATOM 834 O O . LEU A 1 113 ? 12.366 -1.985 -20.139 1.00 98.00 113 LEU A O 1
ATOM 838 N N . GLU A 1 114 ? 14.029 -3.108 -21.136 1.00 97.94 114 GLU A N 1
ATOM 839 C CA . GLU A 1 114 ? 15.075 -2.131 -20.814 1.00 97.94 114 GLU A CA 1
ATOM 840 C C . GLU A 1 114 ? 14.829 -0.797 -21.523 1.00 97.94 114 GLU A C 1
ATOM 842 O O . GLU A 1 114 ? 14.887 0.253 -20.884 1.00 97.94 114 GLU A O 1
ATOM 847 N N . PHE A 1 115 ? 14.444 -0.832 -22.802 1.00 98.19 115 PHE A N 1
ATOM 848 C CA . PHE A 1 115 ? 14.056 0.374 -23.531 1.00 98.19 115 PHE A CA 1
ATOM 849 C C . PHE A 1 115 ? 12.856 1.085 -22.880 1.00 98.19 115 PHE A C 1
ATOM 851 O O . PHE A 1 115 ? 12.906 2.291 -22.634 1.00 98.19 115 PHE A O 1
ATOM 858 N N . GLN A 1 116 ? 11.795 0.342 -22.545 1.00 98.06 116 GLN A N 1
ATOM 859 C CA . GLN A 1 116 ? 10.608 0.893 -21.875 1.00 98.06 116 GLN A CA 1
ATOM 860 C C . GLN A 1 116 ? 10.926 1.454 -20.482 1.00 98.06 116 GLN A C 1
ATOM 862 O O . GLN A 1 116 ? 10.362 2.470 -20.065 1.00 98.06 116 GLN A O 1
ATOM 867 N N . LEU A 1 117 ? 11.833 0.806 -19.749 1.00 98.31 117 LEU A N 1
ATOM 868 C CA . LEU A 1 117 ? 12.291 1.262 -18.443 1.00 98.31 117 LEU A CA 1
ATOM 869 C C . LEU A 1 117 ? 13.033 2.599 -18.552 1.00 98.31 117 LEU A C 1
ATOM 871 O O . LEU A 1 117 ? 12.768 3.516 -17.769 1.00 98.31 117 LEU A O 1
ATOM 875 N N . ASP A 1 118 ? 13.923 2.739 -19.530 1.00 98.25 118 ASP A N 1
ATOM 876 C CA . ASP A 1 118 ? 14.655 3.983 -19.758 1.00 98.25 118 ASP A CA 1
ATOM 877 C C . ASP A 1 118 ? 13.735 5.113 -20.237 1.00 98.25 118 ASP A C 1
ATOM 879 O O . ASP A 1 118 ? 13.833 6.239 -19.736 1.00 98.25 118 ASP A O 1
ATOM 883 N N . GLU A 1 119 ? 12.770 4.820 -21.115 1.00 97.94 119 GLU A N 1
ATOM 884 C CA . GLU A 1 119 ? 11.724 5.773 -21.502 1.00 97.94 119 GLU A CA 1
ATOM 885 C C . GLU A 1 119 ? 10.910 6.230 -20.282 1.00 97.94 119 GLU A C 1
ATOM 887 O O . GLU A 1 119 ? 10.721 7.431 -20.063 1.00 97.94 119 GLU A O 1
ATOM 892 N N . SER A 1 120 ? 10.505 5.292 -19.423 1.00 97.62 120 SER A N 1
ATOM 893 C CA . SER A 1 120 ? 9.754 5.578 -18.198 1.00 97.62 120 SER A CA 1
ATOM 894 C C . SER A 1 120 ? 10.551 6.431 -17.206 1.00 97.62 120 SER A C 1
ATOM 896 O O . SER A 1 120 ? 10.000 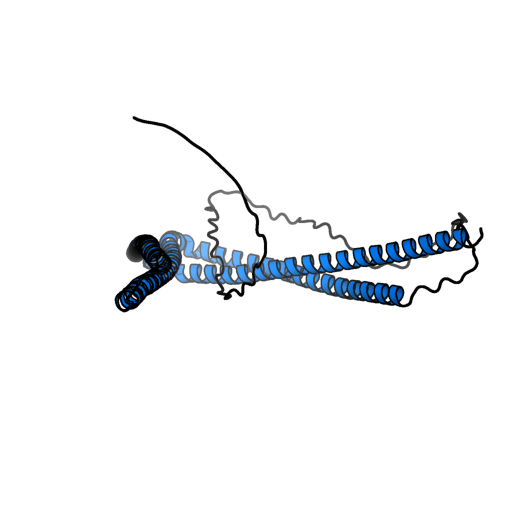7.352 -16.592 1.00 97.62 120 SER A O 1
ATOM 898 N N . ARG A 1 121 ? 11.857 6.183 -17.061 1.00 97.75 121 ARG A N 1
ATOM 899 C CA . ARG A 1 121 ? 12.762 6.999 -16.232 1.00 97.75 121 ARG A CA 1
ATOM 900 C C . ARG A 1 121 ? 12.940 8.402 -16.802 1.00 97.75 121 ARG A C 1
ATOM 902 O O . ARG A 1 121 ? 12.904 9.384 -16.057 1.00 97.75 121 ARG A O 1
ATOM 909 N N . MET A 1 122 ? 13.090 8.522 -18.118 1.00 98.06 122 MET A N 1
ATOM 910 C CA . MET A 1 122 ? 13.148 9.821 -18.781 1.00 98.06 122 MET A CA 1
ATOM 911 C C . MET A 1 122 ? 11.840 10.594 -18.572 1.00 98.06 122 MET A C 1
ATOM 913 O O . MET A 1 122 ? 11.876 11.769 -18.202 1.00 98.06 122 MET A O 1
ATOM 917 N N . HIS A 1 123 ? 10.691 9.939 -18.750 1.00 96.94 123 HIS A N 1
ATOM 918 C CA . HIS A 1 123 ? 9.380 10.546 -18.549 1.00 96.94 123 HIS A CA 1
ATOM 919 C C . HIS A 1 123 ? 9.188 11.037 -17.108 1.00 96.94 123 HIS A C 1
ATOM 921 O O . HIS A 1 123 ? 8.772 12.178 -16.895 1.00 96.94 123 HIS A O 1
ATOM 927 N N . PHE A 1 124 ? 9.585 10.228 -16.120 1.00 97.50 124 PHE A N 1
ATOM 928 C CA . PHE A 1 124 ? 9.602 10.611 -14.707 1.00 97.50 124 PHE A CA 1
ATOM 929 C C . PHE A 1 124 ? 10.406 11.890 -14.463 1.00 97.50 124 PHE A C 1
ATOM 931 O O . PHE A 1 124 ? 9.900 12.830 -13.850 1.00 97.50 124 PHE A O 1
ATOM 938 N N . ASN A 1 125 ? 11.631 11.961 -14.985 1.00 97.56 125 ASN A N 1
ATOM 939 C CA . ASN A 1 125 ? 12.487 13.136 -14.823 1.00 97.56 125 ASN A CA 1
ATOM 940 C C . ASN A 1 125 ? 11.883 14.379 -15.494 1.00 97.56 125 ASN A C 1
ATOM 942 O O . ASN A 1 125 ? 11.885 15.463 -14.911 1.00 97.56 125 ASN A O 1
ATOM 946 N N . GLN A 1 126 ? 11.305 14.232 -16.691 1.00 96.94 126 GLN A N 1
ATOM 947 C CA . GLN A 1 126 ? 10.629 15.329 -17.389 1.00 96.94 126 GLN A CA 1
ATOM 948 C C . GLN A 1 126 ? 9.426 15.861 -16.601 1.00 96.94 126 GLN A C 1
ATOM 950 O O . GLN A 1 126 ? 9.278 17.077 -16.453 1.00 96.94 126 GLN A O 1
ATOM 955 N N . ILE A 1 127 ? 8.573 14.961 -16.099 1.00 94.94 127 ILE A N 1
ATOM 956 C CA . ILE A 1 127 ? 7.450 15.278 -15.209 1.00 94.94 127 ILE A CA 1
ATOM 957 C C . ILE A 1 127 ? 7.991 16.028 -13.991 1.00 94.94 127 ILE A C 1
ATOM 959 O O . ILE A 1 127 ? 7.607 17.175 -13.755 1.00 94.94 127 ILE A O 1
ATOM 963 N N . HIS A 1 128 ? 8.944 15.438 -13.273 1.00 95.31 128 HIS A N 1
ATOM 964 C CA . HIS A 1 128 ? 9.510 16.010 -12.059 1.00 95.31 128 HIS A CA 1
ATOM 965 C C . HIS A 1 128 ? 10.042 17.437 -12.272 1.00 95.31 128 HIS A C 1
ATOM 967 O O . HIS A 1 128 ? 9.698 18.338 -11.506 1.00 95.31 128 HIS A O 1
ATOM 973 N N . CYS A 1 129 ? 10.817 17.681 -13.335 1.00 97.12 129 CYS A N 1
ATOM 974 C CA . CYS A 1 129 ? 11.352 19.008 -13.647 1.00 97.12 129 CYS A CA 1
ATOM 975 C C . CYS A 1 129 ? 10.248 20.031 -13.951 1.00 97.12 129 CYS A C 1
ATOM 977 O O . CYS A 1 129 ? 10.208 21.091 -13.320 1.00 97.12 129 CYS A O 1
ATOM 979 N N . LYS A 1 130 ? 9.328 19.709 -14.877 1.00 94.25 130 LYS A N 1
ATOM 980 C CA . LYS A 1 130 ? 8.214 20.600 -15.264 1.00 94.25 130 LYS A CA 1
ATOM 981 C C . LYS A 1 130 ? 7.400 21.026 -14.052 1.00 94.25 130 LYS A C 1
ATOM 983 O O . LYS A 1 130 ? 7.013 22.186 -13.905 1.00 94.25 130 LYS A O 1
ATOM 988 N N . TRP A 1 131 ? 7.128 20.074 -13.176 1.00 92.88 131 TRP A N 1
ATOM 989 C CA . TRP A 1 131 ? 6.259 20.325 -12.055 1.00 92.88 131 TRP A CA 1
ATOM 990 C C . TRP A 1 131 ? 6.964 20.965 -10.855 1.00 92.88 131 TRP A C 1
ATOM 992 O O . TRP A 1 131 ? 6.347 21.783 -10.176 1.00 92.88 131 TRP A O 1
ATOM 1002 N N . THR A 1 132 ? 8.243 20.659 -10.614 1.00 94.62 132 THR A N 1
ATOM 1003 C CA . THR A 1 132 ? 9.059 21.365 -9.609 1.00 94.62 132 THR A CA 1
ATOM 1004 C C . THR A 1 132 ? 9.103 22.854 -9.931 1.00 94.62 132 THR A C 1
ATOM 1006 O O . THR A 1 132 ? 8.830 23.682 -9.064 1.00 94.62 132 THR A O 1
ATOM 1009 N N . GLN A 1 133 ? 9.324 23.201 -11.204 1.00 95.62 133 GLN A N 1
ATOM 1010 C CA . GLN A 1 133 ? 9.265 24.586 -11.664 1.00 95.62 133 GLN A CA 1
ATOM 1011 C C . GLN A 1 133 ? 7.894 25.221 -11.380 1.00 95.62 133 GLN A C 1
ATOM 1013 O O . GLN A 1 133 ? 7.812 26.314 -10.820 1.00 95.62 133 GLN A O 1
ATOM 1018 N N . ARG A 1 134 ? 6.803 24.524 -11.715 1.00 92.94 134 ARG A N 1
ATOM 1019 C CA . ARG A 1 134 ? 5.440 25.029 -11.501 1.00 92.94 134 ARG A CA 1
ATOM 1020 C C . ARG A 1 134 ? 5.107 25.235 -10.018 1.00 92.94 134 ARG A C 1
ATOM 1022 O O . ARG A 1 134 ? 4.458 26.222 -9.670 1.00 92.94 134 ARG A O 1
ATOM 1029 N N . LEU A 1 135 ? 5.536 24.329 -9.138 1.00 92.31 135 LEU A N 1
ATOM 1030 C CA . LEU A 1 135 ? 5.348 24.469 -7.691 1.00 92.31 135 LEU A CA 1
ATOM 1031 C C . LEU A 1 135 ? 6.167 25.633 -7.127 1.00 92.31 135 LEU A C 1
ATOM 1033 O O . LEU A 1 135 ? 5.648 26.377 -6.296 1.00 92.31 135 LEU A O 1
ATOM 1037 N N . GLU A 1 136 ? 7.390 25.836 -7.614 1.00 93.62 136 GLU A N 1
ATOM 1038 C CA . GLU A 1 136 ? 8.253 26.952 -7.220 1.00 93.62 136 GLU A CA 1
ATOM 1039 C C . GLU A 1 136 ? 7.640 28.308 -7.608 1.00 93.62 136 GLU A C 1
ATOM 1041 O O . GLU A 1 136 ? 7.572 29.233 -6.796 1.00 93.62 136 GLU A O 1
ATOM 1046 N N . GLU A 1 137 ? 7.097 28.424 -8.822 1.00 93.88 137 GLU A N 1
ATOM 1047 C CA . GLU A 1 137 ? 6.381 29.625 -9.271 1.00 93.88 137 GLU A CA 1
ATOM 1048 C C . GLU A 1 137 ? 5.183 29.963 -8.371 1.00 93.88 137 GLU A C 1
ATOM 1050 O O . GLU A 1 137 ? 4.937 31.132 -8.055 1.00 93.88 137 GLU A O 1
ATOM 1055 N N . MET A 1 138 ? 4.431 28.950 -7.938 1.00 90.44 138 MET A N 1
ATOM 1056 C CA . MET A 1 138 ? 3.289 29.126 -7.039 1.00 90.44 138 MET A CA 1
ATOM 1057 C C . MET A 1 138 ? 3.726 29.424 -5.602 1.00 90.44 138 MET A C 1
ATOM 1059 O O . MET A 1 138 ? 3.107 30.260 -4.941 1.00 90.44 138 MET A O 1
ATOM 1063 N N . SER A 1 139 ? 4.814 28.805 -5.140 1.00 92.44 139 SER A N 1
ATOM 1064 C CA . SER A 1 139 ? 5.430 29.079 -3.840 1.00 92.44 139 SER A CA 1
ATOM 1065 C C . SER A 1 139 ? 5.842 30.549 -3.733 1.00 92.44 139 SER A C 1
ATOM 1067 O O . SER A 1 139 ? 5.444 31.239 -2.795 1.00 92.44 139 SER A O 1
ATOM 1069 N N . LYS A 1 140 ? 6.503 31.090 -4.765 1.00 93.25 140 LYS A N 1
ATOM 1070 C CA . LYS A 1 140 ? 6.871 32.514 -4.838 1.00 93.25 140 LYS A CA 1
ATOM 1071 C C . LYS A 1 140 ? 5.655 33.446 -4.792 1.00 93.25 140 LYS A C 1
ATOM 1073 O O . LYS A 1 140 ? 5.696 34.482 -4.135 1.00 93.25 140 LYS A O 1
ATOM 1078 N N . LYS A 1 141 ? 4.553 33.082 -5.458 1.00 91.50 141 LYS A N 1
ATOM 1079 C CA . LYS A 1 141 ? 3.321 33.897 -5.513 1.00 91.50 141 LYS A CA 1
ATOM 1080 C C . LYS A 1 141 ? 2.496 33.850 -4.220 1.00 91.50 141 LYS A C 1
ATOM 1082 O O . LYS A 1 141 ? 1.845 34.837 -3.871 1.00 91.50 141 LYS A O 1
ATOM 1087 N N . TYR A 1 142 ? 2.485 32.713 -3.521 1.00 92.25 142 TYR A N 1
ATOM 1088 C CA . TYR A 1 142 ? 1.539 32.433 -2.432 1.00 92.25 142 TYR A CA 1
ATOM 1089 C C . TYR A 1 142 ? 2.188 32.010 -1.106 1.00 92.25 142 TYR A C 1
ATOM 1091 O O . TYR A 1 142 ? 1.462 31.639 -0.184 1.00 92.25 142 TYR A O 1
ATOM 1099 N N . GLY A 1 143 ? 3.513 32.108 -0.966 1.00 92.94 143 GLY A N 1
ATOM 1100 C CA . GLY A 1 143 ? 4.287 31.532 0.141 1.00 92.94 143 GLY A CA 1
ATOM 1101 C C . GLY A 1 143 ? 3.731 31.806 1.541 1.00 92.94 143 GLY A C 1
ATOM 1102 O O . GLY A 1 143 ? 3.525 30.875 2.316 1.00 92.94 143 GLY A O 1
ATOM 1103 N N . SER A 1 144 ? 3.365 33.056 1.849 1.00 93.50 144 SER A N 1
ATOM 1104 C CA . SER A 1 144 ? 2.808 33.412 3.166 1.00 93.50 144 SER A CA 1
ATOM 1105 C C . SER A 1 144 ? 1.424 32.809 3.443 1.00 93.50 144 SER A C 1
ATOM 1107 O O . SER A 1 144 ? 1.095 32.525 4.595 1.00 93.50 144 SER A O 1
ATOM 1109 N N . ALA A 1 145 ? 0.604 32.596 2.409 1.00 94.62 145 ALA A N 1
ATOM 1110 C CA . ALA A 1 145 ? -0.678 31.905 2.537 1.00 94.62 145 ALA A CA 1
ATOM 1111 C C . ALA A 1 145 ? -0.470 30.392 2.669 1.00 94.62 145 ALA A C 1
ATOM 1113 O O . ALA A 1 145 ? -1.086 29.774 3.535 1.00 94.62 145 ALA A O 1
ATOM 1114 N N . ILE A 1 146 ? 0.446 29.820 1.878 1.00 94.62 146 ILE A N 1
ATOM 1115 C CA . ILE A 1 146 ? 0.812 28.399 1.930 1.00 94.62 146 ILE A CA 1
ATOM 1116 C C . ILE A 1 146 ? 1.295 28.034 3.336 1.00 94.62 146 ILE A C 1
ATOM 1118 O O . ILE A 1 146 ? 0.736 27.121 3.941 1.00 94.62 146 ILE A O 1
ATOM 1122 N N . GLN A 1 147 ? 2.247 28.787 3.895 1.00 94.12 147 GLN A N 1
ATOM 1123 C CA . GLN A 1 147 ? 2.806 28.527 5.224 1.00 94.12 147 GLN A CA 1
ATOM 1124 C C . GLN A 1 147 ? 1.733 28.556 6.325 1.00 94.12 147 GLN A C 1
ATOM 1126 O O . GLN A 1 147 ? 1.674 27.645 7.144 1.00 94.12 147 GLN A O 1
ATOM 1131 N N . LYS A 1 148 ? 0.832 29.547 6.304 1.00 94.50 148 LYS A N 1
ATOM 1132 C CA . LYS A 1 148 ? -0.257 29.671 7.294 1.00 94.50 148 LYS A CA 1
ATOM 1133 C C . LYS A 1 148 ? -1.333 28.593 7.157 1.00 94.50 148 LYS A C 1
ATOM 1135 O O . LYS A 1 148 ? -1.934 28.202 8.147 1.00 94.50 148 LYS A O 1
ATOM 1140 N N . SER A 1 149 ? -1.601 28.127 5.939 1.00 95.50 149 SER A N 1
ATOM 1141 C CA . SER A 1 149 ? -2.603 27.080 5.677 1.00 95.50 149 SER A CA 1
ATOM 1142 C C . SER A 1 149 ? -2.071 25.650 5.817 1.00 95.50 149 SER A C 1
ATOM 1144 O O . SER A 1 149 ? -2.859 24.711 5.870 1.00 95.50 149 SER A O 1
ATOM 1146 N N . ARG A 1 150 ? -0.748 25.451 5.876 1.00 94.62 150 ARG A N 1
ATOM 1147 C CA . ARG A 1 150 ? -0.132 24.118 5.938 1.00 94.62 150 ARG A CA 1
ATOM 1148 C C . ARG A 1 150 ? -0.643 23.266 7.116 1.00 94.62 150 ARG A C 1
ATOM 1150 O O . ARG A 1 150 ? -1.065 22.143 6.844 1.00 94.62 150 ARG A O 1
ATOM 1157 N N . PRO A 1 151 ? -0.734 23.779 8.362 1.00 95.44 151 PRO A N 1
ATOM 1158 C CA . PRO A 1 151 ? -1.258 22.997 9.485 1.00 95.44 151 PRO A CA 1
ATOM 1159 C C . PRO A 1 151 ? -2.704 22.525 9.286 1.00 95.44 151 PRO A C 1
ATOM 1161 O O . PRO A 1 151 ? -3.076 21.464 9.784 1.00 95.44 151 PRO A O 1
ATOM 1164 N N . TYR A 1 152 ? -3.518 23.290 8.546 1.00 96.44 152 TYR A N 1
ATOM 1165 C CA . TYR A 1 152 ? -4.877 22.891 8.179 1.00 96.44 152 TYR A CA 1
ATOM 1166 C C . TYR A 1 152 ? -4.863 21.688 7.233 1.00 96.44 152 TYR A C 1
ATOM 1168 O O . TYR A 1 152 ? -5.476 20.669 7.535 1.00 96.44 152 TYR A O 1
ATOM 1176 N N . HIS A 1 153 ? -4.138 21.777 6.115 1.00 95.19 153 HIS A N 1
ATOM 1177 C CA . HIS A 1 153 ? -4.099 20.696 5.126 1.00 95.19 153 HIS A CA 1
ATOM 1178 C C . HIS A 1 153 ? -3.468 19.412 5.683 1.00 95.19 153 HIS A C 1
ATOM 1180 O O . HIS A 1 153 ? -3.930 18.320 5.361 1.00 95.19 153 HIS A O 1
ATOM 1186 N N . GLU A 1 154 ? -2.462 19.528 6.552 1.00 94.19 154 GLU A N 1
ATOM 1187 C CA . GLU A 1 154 ? -1.882 18.384 7.266 1.00 94.19 154 GLU A CA 1
ATOM 1188 C C . GLU A 1 154 ? -2.878 17.756 8.247 1.00 94.19 154 GLU A C 1
ATOM 1190 O O . GLU A 1 154 ? -3.018 16.535 8.272 1.00 94.19 154 GLU A O 1
ATOM 1195 N N . ALA A 1 155 ? -3.626 18.565 9.007 1.00 95.44 155 ALA A N 1
ATOM 1196 C CA . ALA A 1 155 ? -4.672 18.057 9.894 1.00 95.44 155 ALA A CA 1
ATOM 1197 C C . ALA A 1 155 ? -5.805 17.364 9.118 1.00 95.44 155 ALA A C 1
ATOM 1199 O O . ALA A 1 155 ? -6.282 16.324 9.559 1.00 95.44 155 ALA A O 1
ATOM 1200 N N . VAL A 1 156 ? -6.198 17.892 7.953 1.00 95.69 156 VAL A N 1
ATOM 1201 C CA . VAL A 1 156 ? -7.182 17.255 7.058 1.00 95.69 156 VAL A CA 1
ATOM 1202 C C . VAL A 1 156 ? -6.667 15.916 6.531 1.00 95.69 156 VAL A C 1
ATOM 1204 O O . VAL A 1 156 ? -7.399 14.931 6.555 1.00 95.69 156 VAL A O 1
ATOM 1207 N N . ALA A 1 157 ? -5.411 15.853 6.082 1.00 93.44 157 ALA A N 1
ATOM 1208 C CA . ALA A 1 157 ? -4.815 14.605 5.611 1.00 93.44 157 ALA A CA 1
ATOM 1209 C C . ALA A 1 157 ? -4.736 13.545 6.724 1.00 93.44 157 ALA A C 1
ATOM 1211 O O . ALA A 1 157 ? -5.020 12.375 6.480 1.00 93.44 157 ALA A O 1
ATOM 1212 N N . GLU A 1 158 ? -4.391 13.953 7.945 1.00 94.31 158 GLU A N 1
ATOM 1213 C CA . GLU A 1 158 ? -4.354 13.069 9.112 1.00 94.31 158 GLU A CA 1
ATOM 1214 C C . GLU A 1 158 ? -5.758 12.612 9.542 1.00 94.31 158 GLU A C 1
ATOM 1216 O O . GLU A 1 158 ? -5.963 11.438 9.833 1.00 94.31 158 GLU A O 1
ATOM 1221 N N . ASP A 1 159 ? -6.756 13.499 9.527 1.00 96.25 159 ASP A N 1
ATOM 1222 C CA . ASP A 1 159 ? -8.150 13.143 9.826 1.00 96.25 159 ASP A CA 1
ATOM 1223 C C . ASP A 1 159 ? -8.705 12.104 8.850 1.00 96.25 159 ASP A C 1
ATOM 1225 O O . ASP A 1 159 ? -9.402 11.187 9.275 1.00 96.25 159 ASP A O 1
ATOM 1229 N N . LEU A 1 160 ? -8.353 12.185 7.563 1.00 95.44 160 LEU A N 1
ATOM 1230 C CA . LEU A 1 160 ? -8.730 11.158 6.589 1.00 95.44 160 LEU A CA 1
ATOM 1231 C C . LEU A 1 160 ? -8.162 9.780 6.959 1.00 95.44 160 LEU A C 1
ATOM 1233 O O . LEU A 1 160 ? -8.902 8.799 6.911 1.00 95.44 160 LEU A O 1
ATOM 1237 N N . LYS A 1 161 ? -6.895 9.705 7.388 1.00 95.69 161 LYS A N 1
ATOM 1238 C CA . LYS A 1 161 ? -6.278 8.448 7.848 1.00 95.69 161 LYS A CA 1
ATOM 1239 C C . LYS A 1 161 ? -6.955 7.914 9.106 1.00 95.69 161 LYS A C 1
ATOM 1241 O O . LYS A 1 161 ? -7.344 6.753 9.151 1.00 95.69 161 LYS A O 1
ATOM 1246 N N . ILE A 1 162 ? -7.164 8.776 10.102 1.00 95.81 162 ILE A N 1
ATOM 1247 C CA . ILE A 1 162 ? -7.817 8.395 11.359 1.00 95.81 162 ILE A CA 1
ATOM 1248 C C . ILE A 1 162 ? -9.249 7.905 11.106 1.00 95.81 162 ILE A C 1
ATOM 1250 O O . ILE A 1 162 ? -9.694 6.969 11.766 1.00 95.81 162 ILE A O 1
ATOM 1254 N N . ARG A 1 163 ? -9.983 8.507 10.162 1.00 95.25 163 ARG A N 1
ATOM 1255 C CA . ARG A 1 163 ? -11.333 8.056 9.789 1.00 95.25 163 ARG A CA 1
ATOM 1256 C C . ARG A 1 163 ? -11.329 6.668 9.162 1.00 95.25 163 ARG A C 1
ATOM 1258 O O . ARG A 1 163 ? -12.180 5.861 9.531 1.00 95.25 163 ARG A O 1
ATOM 1265 N N . ASP A 1 164 ? -10.395 6.397 8.256 1.00 96.38 164 ASP A N 1
ATOM 1266 C CA . ASP A 1 164 ? -10.248 5.075 7.640 1.00 96.38 164 ASP A CA 1
ATOM 1267 C C . ASP A 1 164 ? -9.914 4.012 8.701 1.00 96.38 164 ASP A C 1
ATOM 1269 O O . ASP A 1 164 ? -10.617 3.008 8.840 1.00 96.38 164 ASP A O 1
ATOM 1273 N N . GLU A 1 165 ? -8.940 4.302 9.571 1.00 96.44 165 GLU A N 1
ATOM 1274 C CA . GLU A 1 165 ? -8.591 3.448 10.713 1.00 96.44 165 GLU A CA 1
ATOM 1275 C C . GLU A 1 165 ? -9.776 3.237 11.668 1.00 96.44 165 GLU A C 1
ATOM 1277 O O . GLU A 1 165 ? -10.012 2.121 12.138 1.00 96.44 165 GLU A O 1
ATOM 1282 N N . ALA A 1 166 ? -10.552 4.286 11.956 1.00 95.62 166 ALA A N 1
ATOM 1283 C CA . ALA A 1 166 ? -11.720 4.207 12.826 1.00 95.62 166 ALA A CA 1
ATOM 1284 C C . ALA A 1 166 ? -12.848 3.368 12.205 1.00 95.62 166 ALA A C 1
ATOM 1286 O O . ALA A 1 166 ? -13.511 2.619 12.928 1.00 95.62 166 ALA A O 1
ATOM 1287 N N . GLN A 1 167 ? -13.059 3.458 10.887 1.00 96.00 167 GLN A N 1
ATOM 1288 C CA . GLN A 1 167 ? -14.031 2.645 10.153 1.00 96.00 167 GLN A CA 1
ATOM 1289 C C . GLN A 1 167 ? -13.630 1.166 10.142 1.00 96.00 167 GLN A C 1
ATOM 1291 O O . GLN A 1 167 ? -14.468 0.287 10.380 1.00 96.00 167 GLN A O 1
ATOM 1296 N N . GLU A 1 168 ? -12.352 0.882 9.917 1.00 97.19 168 GLU A N 1
ATOM 1297 C CA . GLU A 1 168 ? -11.814 -0.472 9.988 1.00 97.19 168 GLU A CA 1
ATOM 1298 C C . GLU A 1 168 ? -11.916 -1.029 11.420 1.00 97.19 168 GLU A C 1
ATOM 1300 O O . GLU A 1 168 ? -12.415 -2.138 11.628 1.00 97.19 168 GLU A O 1
ATOM 1305 N N . ALA A 1 169 ? -11.566 -0.239 12.440 1.00 97.50 169 ALA A N 1
ATOM 1306 C CA . ALA A 1 169 ? -11.728 -0.614 13.845 1.00 97.50 169 ALA A CA 1
ATOM 1307 C C . ALA A 1 169 ? -13.196 -0.867 14.225 1.00 97.50 169 ALA A C 1
ATOM 1309 O O . ALA A 1 169 ? -13.497 -1.837 14.922 1.00 97.50 169 ALA A O 1
ATOM 1310 N N . ALA A 1 170 ? -14.129 -0.051 13.725 1.00 97.88 170 ALA A N 1
ATOM 1311 C CA . ALA A 1 170 ? -15.562 -0.265 13.919 1.00 97.88 170 ALA A CA 1
ATOM 1312 C C . ALA A 1 170 ? -16.022 -1.587 13.287 1.00 97.88 170 ALA A C 1
ATOM 1314 O O . ALA A 1 170 ? -16.811 -2.326 13.881 1.00 97.88 170 ALA A O 1
ATOM 1315 N N . SER A 1 171 ? -15.515 -1.911 12.096 1.00 98.12 171 SER A N 1
ATOM 1316 C CA . SER A 1 171 ? -15.811 -3.166 11.398 1.00 98.12 171 SER A CA 1
ATOM 1317 C C . SER A 1 171 ? -15.259 -4.375 12.157 1.00 98.12 171 SER A C 1
ATOM 1319 O O . SER A 1 171 ? -15.965 -5.373 12.321 1.00 98.12 171 SER A O 1
ATOM 1321 N N . ARG A 1 172 ? -14.045 -4.268 12.711 1.00 97.94 172 ARG A N 1
ATOM 1322 C CA . ARG A 1 172 ? -13.447 -5.285 13.593 1.00 97.94 172 ARG A CA 1
ATOM 1323 C C . ARG A 1 172 ? -14.255 -5.483 14.869 1.00 97.94 172 ARG A C 1
ATOM 1325 O O . ARG A 1 172 ? -14.570 -6.620 15.206 1.00 97.94 172 ARG A O 1
ATOM 1332 N N . PHE A 1 173 ? -14.667 -4.403 15.532 1.00 98.50 173 PHE A N 1
ATOM 1333 C CA . PHE A 1 173 ? -15.515 -4.486 16.720 1.00 98.50 173 PHE A CA 1
ATOM 1334 C C . PHE A 1 173 ? -16.869 -5.139 16.407 1.00 98.50 173 PHE A C 1
ATOM 1336 O O . PHE A 1 173 ? -17.302 -6.035 17.132 1.00 98.50 173 PHE A O 1
ATOM 1343 N N . LYS A 1 174 ? -17.524 -4.776 15.296 1.00 98.38 174 LYS A N 1
ATOM 1344 C CA . LYS A 1 174 ? -18.764 -5.437 14.843 1.00 98.38 174 LYS A CA 1
ATOM 1345 C C . LYS A 1 174 ? -18.562 -6.935 14.611 1.00 98.38 174 LYS A C 1
ATOM 1347 O O . LYS A 1 174 ? -19.377 -7.734 15.069 1.00 98.38 174 LYS A O 1
ATOM 1352 N N . ARG A 1 175 ? -17.466 -7.320 13.950 1.00 98.50 175 ARG A N 1
ATOM 1353 C CA . ARG A 1 175 ? -17.107 -8.728 13.731 1.00 98.50 175 ARG A CA 1
ATOM 1354 C C . ARG A 1 175 ? -16.899 -9.465 15.057 1.00 98.50 175 ARG A C 1
ATOM 1356 O O . ARG A 1 175 ? -17.483 -10.526 15.241 1.00 98.50 175 ARG A O 1
ATOM 1363 N N . ALA A 1 176 ? -16.149 -8.886 15.994 1.00 98.50 176 ALA A N 1
ATOM 1364 C CA . ALA A 1 176 ? -15.913 -9.475 17.313 1.00 98.50 176 ALA A CA 1
ATOM 1365 C C . ALA A 1 176 ? -17.215 -9.656 18.118 1.00 98.50 176 ALA A C 1
ATOM 1367 O O . ALA A 1 176 ? -17.418 -10.695 18.742 1.00 98.50 176 ALA A O 1
ATOM 1368 N N . ASN A 1 177 ? -18.151 -8.700 18.041 1.00 98.44 177 ASN A N 1
ATOM 1369 C CA . ASN A 1 177 ? -19.483 -8.854 18.641 1.00 98.44 177 ASN A CA 1
ATOM 1370 C C . ASN A 1 177 ? -20.271 -10.015 18.021 1.00 98.44 177 ASN A C 1
ATOM 1372 O O . ASN A 1 177 ? -20.898 -10.784 18.748 1.00 98.44 177 ASN A O 1
ATOM 1376 N N . SER A 1 178 ? -20.234 -10.156 16.693 1.00 98.62 178 SER A N 1
ATOM 1377 C CA . SER A 1 178 ? -20.904 -11.263 16.003 1.00 98.62 178 SER A CA 1
ATOM 1378 C C . SER A 1 178 ? -20.320 -12.617 16.416 1.00 98.62 178 SER A C 1
ATOM 1380 O O . SER A 1 178 ? -21.080 -13.529 16.735 1.00 98.62 178 SER A O 1
ATOM 1382 N N . ILE A 1 179 ? -18.990 -12.729 16.506 1.00 98.44 179 ILE A N 1
ATOM 1383 C CA . ILE A 1 179 ? -18.307 -13.944 16.978 1.00 98.44 179 ILE A CA 1
ATOM 1384 C C . ILE A 1 179 ? -18.724 -14.276 18.413 1.00 98.44 179 ILE A C 1
ATOM 1386 O O . ILE A 1 179 ? -19.094 -15.416 18.690 1.00 98.44 179 ILE A O 1
ATOM 1390 N N . LEU A 1 180 ? -18.742 -13.287 19.311 1.00 98.56 180 LEU A N 1
ATOM 1391 C CA . LEU A 1 180 ? -19.198 -13.494 20.684 1.00 98.56 180 LEU A CA 1
ATOM 1392 C C . LEU A 1 180 ? -20.652 -13.982 20.740 1.00 98.56 180 LEU A C 1
ATOM 1394 O O . LEU A 1 180 ? -20.978 -14.883 21.513 1.00 98.56 180 LEU A O 1
ATOM 1398 N N . GLN A 1 181 ? -21.537 -13.401 19.928 1.00 98.62 181 GLN A N 1
ATOM 1399 C CA . GLN A 1 181 ? -22.931 -13.827 19.866 1.00 98.62 181 GLN A CA 1
ATOM 1400 C C . GLN A 1 181 ? -23.043 -15.288 19.415 1.00 98.62 181 GLN A C 1
ATOM 1402 O O . GLN A 1 181 ? -23.775 -16.056 20.035 1.00 98.62 181 GLN A O 1
ATOM 1407 N N . VAL A 1 182 ? -22.292 -15.687 18.384 1.00 98.56 182 VAL A N 1
ATOM 1408 C CA . VAL A 1 182 ? -22.246 -17.077 17.908 1.00 98.56 182 VAL A CA 1
ATOM 1409 C C . VAL A 1 182 ? -21.711 -18.011 18.995 1.00 98.56 182 VAL A C 1
ATOM 1411 O O . VAL A 1 182 ? -22.341 -19.029 19.271 1.00 98.56 182 VAL A O 1
ATOM 1414 N N . ALA A 1 183 ? -20.618 -17.652 19.673 1.00 98.44 183 ALA A N 1
ATOM 1415 C CA . ALA A 1 183 ? -20.055 -18.455 20.759 1.00 98.44 183 ALA A CA 1
ATOM 1416 C C . ALA A 1 183 ? -21.065 -18.653 21.908 1.00 98.44 183 ALA A C 1
ATOM 1418 O O . ALA A 1 183 ? -21.256 -19.768 22.394 1.00 98.44 183 ALA A O 1
ATOM 1419 N N . LYS A 1 184 ? -21.785 -17.591 22.298 1.00 98.56 184 LYS A N 1
ATOM 1420 C CA . LYS A 1 184 ? -22.837 -17.660 23.327 1.00 98.56 184 LYS A CA 1
ATOM 1421 C C . LYS A 1 184 ? -24.007 -18.546 22.906 1.00 98.56 184 LYS A C 1
ATOM 1423 O O . LYS A 1 184 ? -24.520 -19.315 23.720 1.00 98.56 184 LYS A O 1
ATOM 1428 N N . LEU A 1 185 ? -24.425 -18.459 21.643 1.00 98.44 185 LEU A N 1
ATOM 1429 C CA . LEU A 1 185 ? -25.461 -19.333 21.092 1.00 98.44 185 LEU A CA 1
ATOM 1430 C C . LEU A 1 185 ? -25.008 -20.796 21.078 1.00 98.44 185 LEU A C 1
ATOM 1432 O O . LEU A 1 185 ? -25.799 -21.665 21.433 1.00 98.44 185 LEU A O 1
ATOM 1436 N N . GLN A 1 186 ? -23.745 -21.066 20.747 1.00 98.12 186 GLN A N 1
ATOM 1437 C CA . GLN A 1 186 ? -23.185 -22.416 20.747 1.00 98.12 186 GLN A CA 1
ATOM 1438 C C . GLN A 1 186 ? -23.227 -23.052 22.145 1.00 98.12 186 GLN A C 1
ATOM 1440 O O . GLN A 1 186 ? -23.666 -24.195 22.284 1.00 98.12 186 GLN A O 1
ATOM 1445 N N . VAL A 1 187 ? -22.857 -22.302 23.192 1.00 98.50 187 VAL A N 1
ATOM 1446 C CA . VAL A 1 187 ? -22.997 -22.753 24.589 1.00 98.50 187 VAL A CA 1
ATOM 1447 C C . VAL A 1 187 ? -24.458 -23.062 24.912 1.00 98.50 187 VAL A C 1
ATOM 1449 O O . VAL A 1 187 ? -24.755 -24.147 25.409 1.00 98.50 187 VAL A O 1
ATOM 1452 N N . LYS A 1 188 ? -25.382 -22.153 24.574 1.00 98.31 188 LYS A N 1
ATOM 1453 C CA . LYS A 1 188 ? -26.817 -22.332 24.834 1.00 98.31 188 LYS A CA 1
ATOM 1454 C C . LYS A 1 188 ? -27.378 -23.588 24.156 1.00 98.31 188 LYS A C 1
ATOM 1456 O O . LYS A 1 188 ? -28.035 -24.387 24.815 1.00 98.31 188 LYS A O 1
ATOM 1461 N N . LEU A 1 189 ? -27.108 -23.782 22.865 1.00 97.88 189 LEU A N 1
ATOM 1462 C CA . LEU A 1 189 ? -27.582 -24.948 22.110 1.00 97.88 189 LEU A CA 1
ATOM 1463 C C . LEU A 1 189 ? -27.006 -26.256 22.662 1.00 97.88 189 LEU A C 1
ATOM 1465 O O . LEU A 1 189 ? -27.719 -27.251 22.772 1.00 97.88 189 LEU A O 1
ATOM 1469 N N . THR A 1 190 ? -25.732 -26.241 23.057 1.00 97.38 190 THR A N 1
ATOM 1470 C CA . THR A 1 190 ? -25.072 -27.403 23.663 1.00 97.38 190 THR A CA 1
ATOM 1471 C C . THR A 1 190 ? -25.715 -27.745 25.007 1.00 97.38 190 THR A C 1
ATOM 1473 O O . THR A 1 190 ? -26.108 -28.887 25.220 1.00 97.38 190 THR A O 1
ATOM 1476 N N . GLN A 1 191 ? -25.943 -26.756 25.876 1.00 97.12 191 GLN A N 1
ATOM 1477 C CA . GLN A 1 191 ? -26.650 -26.947 27.150 1.00 97.12 191 GLN A CA 1
ATOM 1478 C C . GLN A 1 191 ? -28.077 -27.478 26.958 1.00 97.12 191 GLN A C 1
ATOM 1480 O O . GLN A 1 191 ? -28.482 -28.409 27.651 1.00 97.12 191 GLN A O 1
ATOM 1485 N N . GLU A 1 192 ? -28.836 -26.926 26.006 1.00 97.06 192 GLU A N 1
ATOM 1486 C CA . GLU A 1 192 ? -30.190 -27.394 25.685 1.00 97.06 192 GLU A CA 1
ATOM 1487 C C . GLU A 1 192 ? -30.202 -28.831 25.147 1.00 97.06 192 GLU A C 1
ATOM 1489 O O . GLU A 1 192 ? -31.129 -29.586 25.444 1.00 97.06 192 GLU A O 1
ATOM 1494 N N . SER A 1 193 ? -29.190 -29.214 24.366 1.00 95.69 193 SER A N 1
ATOM 1495 C CA . SER A 1 193 ? -29.018 -30.583 23.878 1.00 95.69 193 SER A CA 1
ATOM 1496 C C . SER A 1 193 ? -28.716 -31.547 25.027 1.00 95.69 193 SER A C 1
ATOM 1498 O O . SER A 1 193 ? -29.402 -32.559 25.169 1.00 95.69 193 SER A O 1
ATOM 1500 N N . LEU A 1 194 ? -27.756 -31.206 25.898 1.00 95.31 194 LEU A N 1
ATOM 1501 C CA . LEU A 1 194 ? -27.389 -32.020 27.062 1.00 95.31 194 LEU A CA 1
ATOM 1502 C C . LEU A 1 194 ? -28.565 -32.181 28.037 1.00 95.31 194 LEU A C 1
ATOM 1504 O O . LEU A 1 194 ? -28.804 -33.278 28.528 1.00 95.31 194 LEU A O 1
ATOM 1508 N N . ALA A 1 195 ? -29.356 -31.127 28.263 1.00 94.94 195 ALA A N 1
ATOM 1509 C CA . ALA A 1 195 ? -30.515 -31.170 29.158 1.00 94.94 195 ALA A CA 1
ATOM 1510 C C . ALA A 1 195 ? -31.634 -32.125 28.692 1.00 94.94 195 ALA A C 1
ATOM 1512 O O . ALA A 1 195 ? -32.473 -32.530 29.496 1.00 94.94 195 ALA A O 1
ATOM 1513 N N . ARG A 1 196 ? -31.676 -32.481 27.400 1.00 94.94 196 ARG A N 1
ATOM 1514 C CA . ARG A 1 196 ? -32.649 -33.438 26.840 1.00 94.94 196 ARG A CA 1
ATOM 1515 C C . ARG A 1 196 ? -32.169 -34.889 26.920 1.00 94.94 196 ARG A C 1
ATOM 1517 O O . ARG A 1 196 ? -32.972 -35.797 26.704 1.00 94.94 196 ARG A O 1
ATOM 1524 N N . GLN A 1 197 ? -30.886 -35.119 27.197 1.00 92.19 197 GLN A N 1
ATOM 1525 C CA . GLN A 1 197 ? -30.306 -36.456 27.285 1.00 92.19 197 GLN A CA 1
ATOM 1526 C C . GLN A 1 197 ? -30.573 -37.066 28.667 1.00 92.19 197 GLN A C 1
ATOM 1528 O O . GLN A 1 197 ? -30.517 -36.386 29.688 1.00 92.19 197 GLN A O 1
ATOM 1533 N N . LYS A 1 198 ? -30.882 -38.368 28.711 1.00 90.06 198 LYS A N 1
ATOM 1534 C CA . LYS A 1 198 ? -31.110 -39.095 29.977 1.00 90.06 198 LYS A CA 1
ATOM 1535 C C . LYS A 1 198 ? -29.809 -39.467 30.690 1.00 90.06 198 LYS A C 1
ATOM 1537 O O . LYS A 1 198 ? -29.808 -39.618 31.906 1.00 90.06 198 LYS A O 1
ATOM 1542 N N . VAL A 1 199 ? -28.737 -39.643 29.923 1.00 91.81 199 VAL A N 1
ATOM 1543 C CA . VAL A 1 199 ? -27.381 -39.939 30.386 1.00 91.81 199 VAL A CA 1
ATOM 1544 C C . VAL A 1 199 ? -26.467 -38.984 29.633 1.00 91.81 199 VAL A C 1
ATOM 1546 O O . VAL A 1 199 ? -26.602 -38.861 28.418 1.00 91.81 199 VAL A O 1
ATOM 1549 N N . VAL A 1 200 ? -25.611 -38.267 30.356 1.00 91.31 200 VAL A N 1
ATOM 1550 C CA . VAL A 1 200 ? -24.666 -37.308 29.779 1.00 91.31 200 VAL A CA 1
ATOM 1551 C C . VAL A 1 200 ? -23.277 -37.916 29.878 1.00 91.31 200 VAL A C 1
ATOM 1553 O O . VAL A 1 200 ? -22.790 -38.146 30.984 1.00 91.31 200 VAL A O 1
ATOM 1556 N N . GLU A 1 201 ? -22.663 -38.169 28.727 1.00 93.56 201 GLU A N 1
ATOM 1557 C CA . GLU A 1 201 ? -21.307 -38.711 28.654 1.00 93.56 201 GLU A CA 1
ATOM 1558 C C . GLU A 1 201 ? -20.258 -37.634 29.009 1.00 93.56 201 GLU A C 1
ATOM 1560 O O . GLU A 1 201 ? -20.465 -36.451 28.700 1.00 93.56 201 GLU A O 1
ATOM 1565 N N . PRO A 1 202 ? -19.125 -38.001 29.638 1.00 93.94 202 PRO A N 1
ATOM 1566 C CA . PRO A 1 202 ? -18.060 -37.063 30.005 1.00 93.94 202 PRO A CA 1
ATOM 1567 C C . PRO A 1 202 ? -17.539 -36.209 28.838 1.00 93.94 202 PRO A C 1
ATOM 1569 O O . PRO A 1 202 ? -17.296 -35.014 29.009 1.00 93.94 202 PRO A O 1
ATOM 1572 N N . GLU A 1 203 ? -17.444 -36.777 27.637 1.00 94.12 203 GLU A N 1
ATOM 1573 C CA . GLU A 1 203 ? -16.979 -36.097 26.423 1.00 94.12 203 GLU A CA 1
ATOM 1574 C C . GLU A 1 203 ? -17.921 -34.948 26.020 1.00 94.12 203 GLU A C 1
ATOM 1576 O O . GLU A 1 203 ? -17.483 -33.908 25.527 1.00 94.12 203 GLU A O 1
ATOM 1581 N N . CYS A 1 204 ? -19.228 -35.077 26.285 1.00 93.81 204 CYS A N 1
ATOM 1582 C CA . CYS A 1 204 ? -20.201 -34.010 26.024 1.00 93.81 204 CYS A CA 1
ATOM 1583 C C . CYS A 1 204 ? -19.984 -32.800 26.946 1.00 93.81 204 CYS A C 1
ATOM 1585 O O . CYS A 1 204 ? -20.195 -31.654 26.539 1.00 93.81 204 CYS A O 1
ATOM 1587 N N . LEU A 1 205 ? -19.559 -33.044 28.189 1.00 95.81 205 LEU A N 1
ATOM 1588 C CA . LEU A 1 205 ? -19.216 -31.987 29.140 1.00 95.81 205 LEU A CA 1
ATOM 1589 C C . LEU A 1 205 ? -17.899 -31.304 28.763 1.00 95.81 205 LEU A C 1
ATOM 1591 O O . LEU A 1 205 ? -17.776 -30.091 28.928 1.00 95.81 205 LEU A O 1
ATOM 1595 N N . GLU A 1 206 ? -16.943 -32.051 28.212 1.00 96.75 206 GLU A N 1
ATOM 1596 C CA . GLU A 1 206 ? -15.701 -31.485 27.687 1.00 96.75 206 GLU A CA 1
ATOM 1597 C C . GLU A 1 206 ? -15.971 -30.519 26.524 1.00 96.75 206 GLU A C 1
ATOM 1599 O O . GLU A 1 206 ? -15.495 -29.383 26.553 1.00 96.75 206 GLU A O 1
ATOM 1604 N N . VAL A 1 207 ? -16.815 -30.906 25.560 1.00 96.69 207 VAL A N 1
ATOM 1605 C CA . VAL A 1 207 ? -17.239 -30.022 24.456 1.00 96.69 207 VAL A CA 1
ATOM 1606 C C . VAL A 1 207 ? -17.920 -28.755 24.983 1.00 96.69 207 VAL A C 1
ATOM 1608 O O . VAL A 1 207 ? -17.632 -27.648 24.521 1.00 96.69 207 VAL A O 1
ATOM 1611 N N . LEU A 1 208 ? -18.793 -28.880 25.987 1.00 97.19 208 LEU A N 1
ATOM 1612 C CA . LEU A 1 208 ? -19.421 -27.718 26.616 1.00 97.19 208 LEU A CA 1
ATOM 1613 C C . LEU A 1 208 ? -18.382 -26.792 27.269 1.00 97.19 208 LEU A C 1
ATOM 1615 O O . LEU A 1 208 ? -18.454 -25.576 27.086 1.00 97.19 208 LEU A O 1
ATOM 1619 N N . ASN A 1 209 ? -17.403 -27.346 27.986 1.00 97.88 209 ASN A N 1
ATOM 1620 C CA . ASN A 1 209 ? -16.322 -26.570 28.596 1.00 97.88 209 ASN A CA 1
ATOM 1621 C C . ASN A 1 209 ? -15.481 -25.837 27.542 1.00 97.88 209 ASN A C 1
ATOM 1623 O O . ASN A 1 209 ? -15.194 -24.653 27.720 1.00 97.88 209 ASN A O 1
ATOM 1627 N N . GLN A 1 210 ? -15.164 -26.485 26.417 1.00 98.12 210 GLN A N 1
ATOM 1628 C CA . GLN A 1 210 ? -14.479 -25.841 25.290 1.00 98.12 210 GLN A CA 1
ATOM 1629 C C . GLN A 1 210 ? -15.295 -24.667 24.730 1.00 98.12 210 GLN A C 1
ATOM 1631 O O . GLN A 1 210 ? -14.755 -23.590 24.476 1.00 98.12 210 GLN A O 1
ATOM 1636 N N . HIS A 1 211 ? -16.611 -24.827 24.567 1.00 98.38 211 HIS A N 1
ATOM 1637 C CA . HIS A 1 211 ? -17.479 -23.735 24.122 1.00 98.38 211 HIS A CA 1
ATOM 1638 C C . HIS A 1 211 ? -17.548 -22.581 25.132 1.00 98.38 211 HIS A C 1
ATOM 1640 O O . HIS A 1 211 ? -17.543 -21.421 24.722 1.00 98.38 211 HIS A O 1
ATOM 1646 N N . ILE A 1 212 ? -17.566 -22.871 26.437 1.00 98.31 212 ILE A N 1
ATOM 1647 C CA . ILE A 1 212 ? -17.518 -21.850 27.495 1.00 98.31 212 ILE A CA 1
ATOM 1648 C C . ILE A 1 212 ? -16.195 -21.082 27.441 1.00 98.31 212 ILE A C 1
ATOM 1650 O O . ILE A 1 212 ? -16.211 -19.851 27.438 1.00 98.31 212 ILE A O 1
ATOM 1654 N N . GLN A 1 213 ? -15.064 -21.782 27.321 1.00 98.31 213 GLN A N 1
ATOM 1655 C CA . GLN A 1 213 ? -13.757 -21.147 27.153 1.00 98.31 213 GLN A CA 1
ATOM 1656 C C . GLN A 1 213 ? -13.744 -20.237 25.917 1.00 98.31 213 GLN A C 1
ATOM 1658 O O . GLN A 1 213 ? -13.304 -19.090 25.992 1.00 98.31 213 GLN A O 1
ATOM 1663 N N . ARG A 1 214 ? -14.313 -20.702 24.799 1.00 98.19 214 ARG A N 1
ATOM 1664 C CA . ARG A 1 214 ? -14.408 -19.922 23.559 1.00 98.19 214 ARG A CA 1
ATOM 1665 C C . ARG A 1 214 ? -15.272 -18.667 23.699 1.00 98.19 214 ARG A C 1
ATOM 1667 O O . ARG A 1 214 ? -15.003 -17.668 23.036 1.00 98.19 214 ARG A O 1
ATOM 1674 N N . VAL A 1 215 ? -16.295 -18.687 24.559 1.00 98.69 215 VAL A N 1
ATOM 1675 C CA . VAL A 1 215 ? -17.044 -17.472 24.920 1.00 98.69 215 VAL A CA 1
ATOM 1676 C C . VAL A 1 215 ? -16.138 -16.497 25.661 1.00 98.69 215 VAL A C 1
ATOM 1678 O O . VAL A 1 215 ? -16.105 -15.332 25.283 1.00 98.69 215 VAL A O 1
ATOM 1681 N N . SER A 1 216 ? -15.380 -16.952 26.661 1.00 98.44 216 SER A N 1
ATOM 1682 C CA . SER A 1 216 ? -14.451 -16.089 27.402 1.00 98.44 216 SER A CA 1
ATOM 1683 C C . SER A 1 216 ? -13.376 -15.468 26.499 1.00 98.44 216 SER A C 1
ATOM 1685 O O . SER A 1 216 ? -13.122 -14.269 26.597 1.00 98.44 216 SER A O 1
ATOM 1687 N N . GLU A 1 217 ? -12.801 -16.244 25.575 1.00 98.31 217 GLU A N 1
ATOM 1688 C CA . GLU A 1 217 ? -11.870 -15.750 24.546 1.00 98.31 217 GLU A CA 1
ATOM 1689 C C . GLU A 1 217 ? -12.529 -14.681 23.661 1.00 98.31 217 GLU A C 1
ATOM 1691 O O . GLU A 1 217 ? -12.008 -13.576 23.515 1.00 98.31 217 GLU A O 1
ATOM 1696 N N . ALA A 1 218 ? -13.726 -14.959 23.132 1.00 98.44 218 ALA A N 1
ATOM 1697 C CA . ALA A 1 218 ? -14.452 -14.009 22.292 1.00 98.44 218 ALA A CA 1
ATOM 1698 C C . ALA A 1 218 ? -14.861 -12.728 23.049 1.00 98.44 218 ALA A C 1
ATOM 1700 O O . ALA A 1 218 ? -14.923 -11.650 22.454 1.00 98.44 218 ALA A O 1
ATOM 1701 N N . GLU A 1 219 ? -15.144 -12.810 24.354 1.00 98.44 219 GLU A N 1
ATOM 1702 C CA . GLU A 1 219 ? -15.401 -11.637 25.199 1.00 98.44 219 GLU A CA 1
ATOM 1703 C C . GLU A 1 219 ? -14.154 -10.773 25.366 1.00 98.44 219 GLU A C 1
ATOM 1705 O O . GLU A 1 219 ? -14.260 -9.544 25.291 1.00 98.44 219 GLU A O 1
ATOM 1710 N N . HIS A 1 220 ? -12.994 -11.405 25.550 1.00 98.38 220 HIS A N 1
ATOM 1711 C CA . HIS A 1 220 ? -11.709 -10.725 25.640 1.00 98.38 220 HIS A CA 1
ATOM 1712 C C . HIS A 1 220 ? -11.359 -10.009 24.327 1.00 98.38 220 HIS A C 1
ATOM 1714 O O . HIS A 1 220 ? -11.125 -8.799 24.334 1.00 98.38 220 HIS A O 1
ATOM 1720 N N . ASP A 1 221 ? -11.445 -10.706 23.191 1.00 98.06 221 ASP A N 1
ATOM 1721 C CA . ASP A 1 221 ? -11.187 -10.131 21.865 1.00 98.06 221 ASP A CA 1
ATOM 1722 C C . ASP A 1 221 ? -12.135 -8.965 21.552 1.00 98.06 221 ASP A C 1
ATOM 1724 O O . ASP A 1 221 ? -11.724 -7.917 21.042 1.00 98.06 221 ASP A O 1
ATOM 1728 N N . ARG A 1 222 ? -13.422 -9.109 21.900 1.00 98.50 222 ARG A N 1
ATOM 1729 C CA . ARG A 1 222 ? -14.410 -8.032 21.769 1.00 98.50 222 ARG A CA 1
ATOM 1730 C C . ARG A 1 222 ? -14.041 -6.828 22.633 1.00 98.50 222 ARG A C 1
ATOM 1732 O O . ARG A 1 222 ? -14.198 -5.703 22.162 1.00 98.50 222 ARG A O 1
ATOM 1739 N N . ALA A 1 223 ? -13.577 -7.036 23.867 1.00 98.50 223 ALA A N 1
ATOM 1740 C CA . ALA A 1 223 ? -13.172 -5.950 24.759 1.00 98.50 223 ALA A CA 1
ATOM 1741 C C . ALA A 1 223 ? -11.964 -5.174 24.205 1.00 98.50 223 ALA A C 1
ATOM 1743 O O . ALA A 1 223 ? -12.007 -3.945 24.171 1.00 98.50 223 ALA A O 1
ATOM 1744 N N . ILE A 1 224 ? -10.950 -5.872 23.680 1.00 98.19 224 ILE A N 1
ATOM 1745 C CA . ILE A 1 224 ? -9.794 -5.243 23.017 1.00 98.19 224 ILE A CA 1
ATOM 1746 C C . ILE A 1 224 ? -10.245 -4.437 21.792 1.00 98.19 224 ILE A C 1
ATOM 1748 O O . ILE A 1 224 ? -9.871 -3.274 21.627 1.00 98.19 224 ILE A O 1
ATOM 1752 N N . ALA A 1 225 ? -11.085 -5.029 20.936 1.00 98.06 225 ALA A N 1
ATOM 1753 C CA . ALA A 1 225 ? -11.597 -4.349 19.749 1.00 98.06 225 ALA A CA 1
ATOM 1754 C C . ALA A 1 225 ? -12.441 -3.109 20.104 1.00 98.06 225 ALA A C 1
ATOM 1756 O O . ALA A 1 225 ? -12.386 -2.100 19.397 1.00 98.06 225 ALA A O 1
ATOM 1757 N N . GLU A 1 226 ? -13.201 -3.165 21.201 1.00 98.19 226 GLU A N 1
ATOM 1758 C CA . GLU A 1 226 ? -13.978 -2.040 21.723 1.00 98.19 226 GLU A CA 1
ATOM 1759 C C . GLU A 1 226 ? -13.080 -0.893 22.183 1.00 98.19 226 GLU A C 1
ATOM 1761 O O . GLU A 1 226 ? -13.305 0.258 21.805 1.00 98.19 226 GLU A O 1
ATOM 1766 N N . GLU A 1 227 ? -12.067 -1.197 22.996 1.00 97.94 227 GLU A N 1
ATOM 1767 C CA . GLU A 1 227 ? -11.129 -0.205 23.513 1.00 97.94 227 GLU A CA 1
ATOM 1768 C C . GLU A 1 227 ? -10.386 0.490 22.370 1.00 97.94 227 GLU A C 1
ATOM 1770 O O . GLU A 1 227 ? -10.351 1.722 22.313 1.00 97.94 227 GLU A O 1
ATOM 1775 N N . PHE A 1 228 ? -9.883 -0.285 21.406 1.00 97.00 228 PHE A N 1
ATOM 1776 C CA . PHE A 1 228 ? -9.196 0.248 20.234 1.00 97.00 228 PHE A CA 1
ATOM 1777 C C . PHE A 1 228 ? -10.106 1.162 19.398 1.00 97.00 228 PHE A C 1
ATOM 1779 O O . PHE A 1 228 ? -9.729 2.289 19.065 1.00 97.00 228 PHE A O 1
ATOM 1786 N N . HIS A 1 229 ? -11.338 0.725 19.108 1.00 98.06 229 HIS A N 1
ATOM 1787 C CA . HIS A 1 229 ? -12.318 1.543 18.390 1.00 98.06 229 HIS A CA 1
ATOM 1788 C C . HIS A 1 229 ? -12.673 2.829 19.153 1.00 98.06 229 HIS A C 1
ATOM 1790 O O . HIS A 1 229 ? -12.777 3.904 18.551 1.00 98.06 229 HIS A O 1
ATOM 1796 N N . ARG A 1 230 ? -12.822 2.752 20.480 1.00 97.50 230 ARG A N 1
ATOM 1797 C CA . ARG A 1 230 ? -13.115 3.902 21.344 1.00 97.50 230 ARG A CA 1
ATOM 1798 C C . ARG A 1 230 ? -11.969 4.915 21.335 1.00 97.50 230 ARG A C 1
ATOM 1800 O O . ARG A 1 230 ? -12.225 6.105 21.150 1.00 97.50 230 ARG A O 1
ATOM 1807 N N . ALA A 1 231 ? -10.727 4.457 21.486 1.00 97.25 231 ALA A N 1
ATOM 1808 C CA . ALA A 1 231 ? -9.539 5.308 21.454 1.00 97.25 231 ALA A CA 1
ATOM 1809 C C . ALA A 1 231 ? -9.385 6.022 20.098 1.00 97.25 231 ALA A C 1
ATOM 1811 O O . ALA A 1 231 ? -9.171 7.236 20.051 1.00 97.25 231 ALA A O 1
ATOM 1812 N N . LEU A 1 232 ? -9.571 5.303 18.985 1.00 96.69 232 LEU A N 1
ATOM 1813 C CA . LEU A 1 232 ? -9.549 5.902 17.646 1.00 96.69 232 LEU A CA 1
ATOM 1814 C C . LEU A 1 232 ? -10.684 6.906 17.431 1.00 96.69 232 LEU A C 1
ATOM 1816 O O . LEU A 1 232 ? -10.454 7.981 16.883 1.00 96.69 232 LEU A O 1
ATOM 1820 N N . SER A 1 233 ? -11.889 6.610 17.919 1.00 96.69 233 SER A N 1
ATOM 1821 C CA . SER A 1 233 ? -13.026 7.535 17.827 1.00 96.69 233 SER A CA 1
ATOM 1822 C C . SER A 1 233 ? -12.756 8.849 18.570 1.00 96.69 233 SER A C 1
ATOM 1824 O O . SER A 1 233 ? -13.093 9.924 18.076 1.00 96.69 233 SER A O 1
ATOM 1826 N N . GLN A 1 234 ? -12.092 8.793 19.729 1.00 97.00 234 GLN A N 1
ATOM 1827 C CA . GLN A 1 234 ? -11.666 9.992 20.459 1.00 97.00 234 GLN A CA 1
ATOM 1828 C C . GLN A 1 234 ? -10.612 10.791 19.682 1.00 97.00 234 GLN A C 1
ATOM 1830 O O . GLN A 1 234 ? -10.735 12.013 19.567 1.00 97.00 234 GLN A O 1
ATOM 1835 N N . ARG A 1 235 ? -9.615 10.116 19.089 1.00 96.44 235 ARG A N 1
ATOM 1836 C CA . ARG A 1 235 ? -8.624 10.754 18.203 1.00 96.44 235 ARG A CA 1
ATOM 1837 C C . ARG A 1 235 ? -9.282 11.425 16.997 1.00 96.44 235 ARG A C 1
ATOM 1839 O O . ARG A 1 235 ? -8.914 12.549 16.666 1.00 96.44 235 ARG A O 1
ATOM 1846 N N . MET A 1 236 ? -10.272 10.778 16.382 1.00 96.38 236 MET A N 1
ATOM 1847 C CA . MET A 1 236 ? -11.031 11.319 15.250 1.00 96.38 236 MET A CA 1
ATOM 1848 C C . MET A 1 236 ? -11.741 12.623 15.631 1.00 96.38 236 MET A C 1
ATOM 1850 O O . MET A 1 236 ? -11.622 13.626 14.932 1.00 96.38 236 MET A O 1
ATOM 1854 N N . ILE A 1 237 ? -12.420 12.652 16.782 1.00 96.38 237 ILE A N 1
ATOM 1855 C CA . ILE A 1 237 ? -13.083 13.865 17.286 1.00 96.38 237 ILE A CA 1
ATOM 1856 C C . ILE A 1 237 ? -12.059 14.977 17.558 1.00 96.38 237 ILE A C 1
ATOM 1858 O O . ILE A 1 237 ? -12.281 16.130 17.182 1.00 96.38 237 ILE A O 1
ATOM 1862 N N . ALA A 1 238 ? -10.927 14.647 18.186 1.00 96.50 238 ALA A N 1
ATOM 1863 C CA . ALA A 1 238 ? -9.863 15.610 18.453 1.00 96.50 238 ALA A CA 1
ATOM 1864 C C . ALA A 1 238 ? -9.276 16.198 17.156 1.00 96.50 238 ALA A C 1
ATOM 1866 O O . ALA A 1 238 ? -9.090 17.414 17.066 1.00 96.50 238 ALA A O 1
ATOM 1867 N N . SER A 1 239 ? -9.050 15.363 16.137 1.00 96.06 239 SER A N 1
ATOM 1868 C CA . SER A 1 239 ? -8.562 15.798 14.824 1.00 96.06 239 SER A CA 1
ATOM 1869 C C . SER A 1 239 ? -9.567 16.709 14.115 1.00 96.06 239 SER A C 1
ATOM 1871 O O . SER A 1 239 ? -9.220 17.816 13.699 1.00 96.06 239 SER A O 1
ATOM 1873 N N . ALA A 1 240 ? -10.848 16.330 14.089 1.00 96.00 240 ALA A N 1
ATOM 1874 C CA . ALA A 1 240 ? -11.912 17.154 13.521 1.00 96.00 240 ALA A CA 1
ATOM 1875 C C . ALA A 1 240 ? -12.028 18.528 14.211 1.00 96.00 240 ALA A C 1
ATOM 1877 O O . ALA A 1 240 ? -12.245 19.546 13.550 1.00 96.00 240 ALA A O 1
ATOM 1878 N N . ASN A 1 241 ? -11.849 18.589 15.534 1.00 96.69 241 ASN A N 1
ATOM 1879 C CA . ASN A 1 241 ? -11.828 19.855 16.270 1.00 96.69 241 ASN A CA 1
ATOM 1880 C C . ASN A 1 241 ? -10.598 20.705 15.925 1.00 96.69 241 ASN A C 1
ATOM 1882 O O . ASN A 1 241 ? -10.725 21.918 15.756 1.00 96.69 241 ASN A O 1
ATOM 1886 N N . LYS A 1 242 ? -9.425 20.080 15.760 1.00 95.88 242 LYS A N 1
ATOM 1887 C CA . LYS A 1 242 ? -8.208 20.762 15.299 1.00 95.88 242 LYS A CA 1
ATOM 1888 C C . LYS A 1 242 ? -8.416 21.385 13.917 1.00 95.88 242 LYS A C 1
ATOM 1890 O O . LYS A 1 242 ? -8.062 22.546 13.731 1.00 95.88 242 LYS A O 1
ATOM 1895 N N . ILE A 1 243 ? -9.032 20.660 12.982 1.00 97.06 243 ILE A N 1
ATOM 1896 C CA . ILE A 1 243 ? -9.371 21.170 11.643 1.00 97.06 243 ILE A CA 1
ATOM 1897 C C . ILE A 1 243 ? -10.259 22.411 11.750 1.00 97.06 243 ILE A C 1
ATOM 1899 O O . ILE A 1 243 ? -9.901 23.457 11.212 1.00 97.06 243 ILE A O 1
ATOM 1903 N N . LYS A 1 244 ? -11.365 22.329 12.502 1.00 96.69 244 LYS A N 1
ATOM 1904 C CA . LYS A 1 244 ? -12.291 23.460 12.697 1.00 96.69 244 LYS A CA 1
ATOM 1905 C C . LYS A 1 244 ? -11.602 24.690 13.283 1.00 96.69 244 LYS A C 1
ATOM 1907 O O . LYS A 1 244 ? -11.872 25.814 12.866 1.00 96.69 244 LYS A O 1
ATOM 1912 N N . GLU A 1 245 ? -10.703 24.490 14.243 1.00 96.00 245 GLU A N 1
ATOM 1913 C CA . GLU A 1 245 ? -9.954 25.596 14.833 1.00 96.00 245 GLU A CA 1
ATOM 1914 C C . GLU A 1 245 ? -9.015 26.250 13.809 1.00 96.00 245 GLU A C 1
ATOM 1916 O O . GLU A 1 245 ? -8.957 27.476 13.725 1.00 96.00 245 GLU A O 1
ATOM 1921 N N . GLN A 1 246 ? -8.341 25.462 12.967 1.00 94.12 246 GLN A N 1
ATOM 1922 C CA . GLN A 1 246 ? -7.498 26.000 11.894 1.00 94.12 246 GLN A CA 1
ATOM 1923 C C . GLN A 1 246 ? -8.310 26.752 10.823 1.00 94.12 246 GLN A C 1
ATOM 1925 O O . GLN A 1 246 ? -7.886 27.818 10.367 1.00 94.12 246 GLN A O 1
ATOM 1930 N N . GLU A 1 247 ? -9.503 26.263 10.469 1.00 94.94 247 GLU A N 1
ATOM 1931 C CA . GLU A 1 247 ? -10.425 26.963 9.558 1.00 94.94 247 GLU A CA 1
ATOM 1932 C C . GLU A 1 247 ? -10.839 28.327 10.101 1.00 94.94 247 GLU A C 1
ATOM 1934 O O . GLU A 1 247 ? -10.900 29.305 9.353 1.00 94.94 247 GLU A O 1
ATOM 1939 N N . ARG A 1 248 ? -11.075 28.412 11.415 1.00 95.25 248 ARG A N 1
ATOM 1940 C CA . ARG A 1 248 ? -11.424 29.659 12.098 1.00 95.25 248 ARG A CA 1
ATOM 1941 C C . ARG A 1 248 ? -10.252 30.638 12.136 1.00 95.25 248 ARG A C 1
ATOM 1943 O O . ARG A 1 248 ? -10.453 31.835 11.933 1.00 95.25 248 ARG A O 1
ATOM 1950 N N . GLN A 1 249 ? -9.036 30.150 12.383 1.00 95.00 249 GLN A N 1
ATOM 1951 C CA . GLN A 1 249 ? -7.842 30.991 12.499 1.00 95.00 249 GLN A CA 1
ATOM 1952 C C . GLN A 1 249 ? -7.381 31.562 11.148 1.00 95.00 249 GLN A C 1
ATOM 1954 O O . GLN A 1 249 ? -6.969 32.726 11.076 1.00 95.00 249 GLN A O 1
ATOM 1959 N N . HIS A 1 250 ? -7.432 30.776 10.064 1.00 94.00 250 HIS A N 1
ATOM 1960 C CA . HIS A 1 250 ? -6.775 31.120 8.793 1.00 94.00 250 HIS A CA 1
ATOM 1961 C C . HIS A 1 250 ? -7.631 30.941 7.513 1.00 94.00 250 HIS A C 1
ATOM 1963 O O . HIS A 1 250 ? -7.102 30.515 6.481 1.00 94.00 250 HIS A O 1
ATOM 1969 N N . PRO A 1 251 ? -8.910 31.372 7.469 1.00 94.81 251 PRO A N 1
ATOM 1970 C CA . PRO A 1 251 ? -9.822 31.055 6.358 1.00 94.81 251 PRO A CA 1
ATOM 1971 C C . PRO A 1 251 ? -9.379 31.643 5.006 1.00 94.81 251 PRO A C 1
ATOM 1973 O O . PRO A 1 251 ? -9.496 31.011 3.955 1.00 94.81 251 PRO A O 1
ATOM 1976 N N . ARG A 1 252 ? -8.822 32.863 5.009 1.00 94.94 252 ARG A N 1
ATOM 1977 C CA . ARG A 1 252 ? -8.340 33.527 3.783 1.00 94.94 252 ARG A CA 1
ATOM 1978 C C . ARG A 1 252 ? -7.077 32.876 3.225 1.00 94.94 252 ARG A C 1
ATOM 1980 O O . ARG A 1 252 ? -6.910 32.839 2.009 1.00 94.94 252 ARG A O 1
ATOM 1987 N N . ALA A 1 253 ? -6.191 32.401 4.102 1.00 94.88 253 ALA A N 1
ATOM 1988 C CA . ALA A 1 253 ? -4.963 31.731 3.692 1.00 94.88 253 ALA A CA 1
ATOM 1989 C C . ALA A 1 253 ? -5.297 30.392 3.031 1.00 94.88 253 ALA A C 1
ATOM 1991 O O . ALA A 1 253 ? -4.848 30.174 1.913 1.00 94.88 253 ALA A O 1
ATOM 1992 N N . ILE A 1 254 ? -6.176 29.598 3.659 1.00 95.12 254 ILE A N 1
ATOM 1993 C CA . ILE A 1 254 ? -6.682 28.320 3.132 1.00 95.12 254 ILE A CA 1
ATOM 1994 C C . ILE A 1 254 ? -7.287 28.506 1.736 1.00 95.12 254 ILE A C 1
ATOM 1996 O O . ILE A 1 254 ? -6.886 27.841 0.787 1.00 95.12 254 ILE A O 1
ATOM 2000 N N . LYS A 1 255 ? -8.195 29.477 1.560 1.00 95.25 255 LYS A N 1
ATOM 2001 C CA . LYS A 1 255 ? -8.810 29.726 0.245 1.00 95.25 255 LYS A CA 1
ATOM 2002 C C . LYS A 1 255 ? -7.789 30.141 -0.823 1.00 95.25 255 LYS A C 1
ATOM 2004 O O . LYS A 1 255 ? -7.928 29.768 -1.982 1.00 95.25 255 LYS A O 1
ATOM 2009 N N . LYS A 1 256 ? -6.781 30.938 -0.452 1.00 94.31 256 LYS A N 1
ATOM 2010 C CA . LYS A 1 256 ? -5.771 31.461 -1.386 1.00 94.31 256 LYS A CA 1
ATOM 2011 C C . LYS A 1 256 ? -4.735 30.403 -1.786 1.00 94.31 256 LYS A C 1
ATOM 2013 O O . LYS A 1 256 ? -4.234 30.462 -2.904 1.00 94.31 256 LYS A O 1
ATOM 2018 N N . SER A 1 257 ? -4.411 29.463 -0.899 1.00 94.50 257 SER A N 1
ATOM 2019 C CA . SER A 1 257 ? -3.449 28.382 -1.147 1.00 94.50 257 SER A CA 1
ATOM 2020 C C . SER A 1 257 ? -4.087 27.089 -1.668 1.00 94.50 257 SER A C 1
ATOM 2022 O O . SER A 1 257 ? -3.349 26.208 -2.098 1.00 94.50 257 SER A O 1
ATOM 2024 N N . LEU A 1 258 ? -5.421 26.977 -1.686 1.00 93.56 258 LEU A N 1
ATOM 2025 C CA . LEU A 1 258 ? -6.151 25.770 -2.094 1.00 93.56 258 LEU A CA 1
ATOM 2026 C C . LEU A 1 258 ? -5.629 25.164 -3.406 1.00 93.56 258 LEU A C 1
ATOM 2028 O O . LEU A 1 258 ? -5.211 24.009 -3.426 1.00 93.56 258 LEU A O 1
ATOM 2032 N N . HIS A 1 259 ? -5.545 25.975 -4.466 1.00 92.44 259 HIS A N 1
ATOM 2033 C C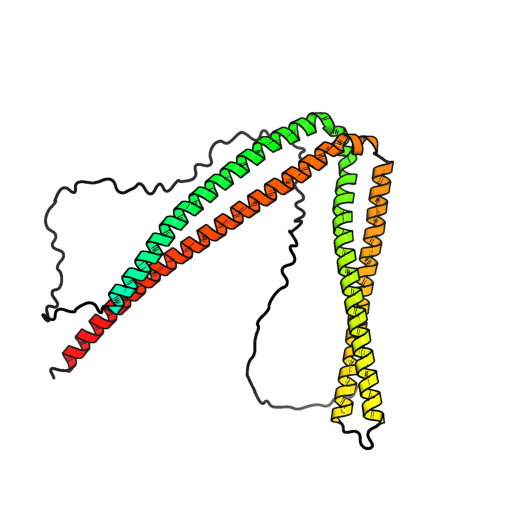A . HIS A 1 259 ? -5.077 25.512 -5.775 1.00 92.44 259 HIS A CA 1
ATOM 2034 C C . HIS A 1 259 ? -3.642 24.954 -5.739 1.00 92.44 259 HIS A C 1
ATOM 2036 O O . HIS A 1 259 ? -3.324 24.010 -6.458 1.00 92.44 259 HIS A O 1
ATOM 2042 N N . TYR A 1 260 ? -2.767 25.503 -4.888 1.00 94.12 260 TYR A N 1
ATOM 2043 C CA . TYR A 1 260 ? -1.408 24.984 -4.717 1.00 94.12 260 TYR A CA 1
ATOM 2044 C C . TYR A 1 260 ? -1.419 23.574 -4.109 1.00 94.12 260 TYR A C 1
ATOM 2046 O O . TYR A 1 260 ? -0.709 22.698 -4.599 1.00 94.12 260 TYR A O 1
ATOM 2054 N N . PHE A 1 261 ? -2.228 23.335 -3.071 1.00 94.06 261 PHE A N 1
ATOM 2055 C CA . PHE A 1 261 ? -2.307 22.021 -2.426 1.00 94.06 261 PHE A CA 1
ATOM 2056 C C . PHE A 1 261 ? -2.993 20.973 -3.306 1.00 94.06 261 PHE A C 1
ATOM 2058 O O . PHE A 1 261 ? -2.527 19.836 -3.342 1.00 94.06 261 PHE A O 1
ATOM 2065 N N . GLU A 1 262 ? -4.032 21.349 -4.055 1.00 92.44 262 GLU A N 1
ATOM 2066 C CA . GLU A 1 262 ? -4.669 20.473 -5.050 1.00 92.44 262 GLU A CA 1
ATOM 2067 C C . GLU A 1 262 ? -3.671 20.048 -6.131 1.00 92.44 262 GLU A C 1
ATOM 2069 O O . GLU A 1 262 ? -3.521 18.860 -6.411 1.00 92.44 262 GLU A O 1
ATOM 2074 N N . LEU A 1 263 ? -2.921 21.006 -6.685 1.00 92.81 263 LEU A N 1
ATOM 2075 C CA . LEU A 1 263 ? -1.919 20.724 -7.708 1.00 92.81 263 LEU A CA 1
ATOM 2076 C C . LEU A 1 263 ? -0.769 19.865 -7.169 1.00 92.81 263 LEU A C 1
ATOM 2078 O O . LEU A 1 263 ? -0.307 18.954 -7.849 1.00 92.81 263 LEU A O 1
ATOM 2082 N N . ARG A 1 264 ? -0.316 20.134 -5.938 1.00 93.00 264 ARG A N 1
ATOM 2083 C CA . ARG A 1 264 ? 0.706 19.325 -5.261 1.00 93.00 264 ARG A CA 1
ATOM 2084 C C . ARG A 1 264 ? 0.224 17.892 -5.029 1.00 93.00 264 ARG A C 1
ATOM 2086 O O . ARG A 1 264 ? 1.005 16.961 -5.186 1.00 93.00 264 ARG A O 1
ATOM 2093 N N . GLN A 1 265 ? -1.039 17.708 -4.654 1.00 93.06 265 GLN A N 1
ATOM 2094 C CA . GLN A 1 265 ? -1.616 16.378 -4.482 1.00 93.06 265 GLN A CA 1
ATOM 2095 C C . GLN A 1 265 ? -1.711 15.637 -5.820 1.00 93.06 265 GLN A C 1
ATOM 2097 O O . GLN A 1 265 ? -1.364 14.462 -5.887 1.00 93.06 265 GLN A O 1
ATOM 2102 N N . GLU A 1 266 ? -2.130 16.318 -6.886 1.00 93.44 266 GLU A N 1
ATOM 2103 C CA . GLU A 1 266 ? -2.215 15.715 -8.217 1.00 93.44 266 GLU A CA 1
ATOM 2104 C C . GLU A 1 266 ? -0.842 15.325 -8.769 1.00 93.44 266 GLU A C 1
ATOM 2106 O O . GLU A 1 266 ? -0.654 14.203 -9.232 1.00 93.44 266 GLU A O 1
ATOM 2111 N N . PHE A 1 267 ? 0.152 16.202 -8.615 1.00 93.88 267 PHE A N 1
ATOM 2112 C CA . PHE A 1 267 ? 1.555 15.879 -8.878 1.00 93.88 267 PHE A CA 1
ATOM 2113 C C . PHE A 1 267 ? 1.955 14.593 -8.172 1.00 93.88 267 PHE A C 1
ATOM 2115 O O . PHE A 1 267 ? 2.552 13.710 -8.786 1.00 93.88 267 PHE A O 1
ATOM 2122 N N . GLN A 1 268 ? 1.670 14.510 -6.867 1.00 93.88 268 GLN A N 1
ATOM 2123 C CA . GLN A 1 268 ? 2.089 13.382 -6.048 1.00 93.88 268 GLN A CA 1
ATOM 2124 C C . GLN A 1 268 ? 1.508 12.080 -6.604 1.00 93.88 268 GLN A C 1
ATOM 2126 O O . GLN A 1 268 ? 2.257 11.128 -6.794 1.00 93.88 268 GLN A O 1
ATOM 2131 N N . ARG A 1 269 ? 0.222 12.073 -6.982 1.00 95.81 269 ARG A N 1
ATOM 2132 C CA . ARG A 1 269 ? -0.413 10.916 -7.633 1.00 95.81 269 ARG A CA 1
ATOM 2133 C C . ARG A 1 269 ? 0.276 10.525 -8.937 1.00 95.81 269 ARG A C 1
ATOM 2135 O O . ARG A 1 269 ? 0.595 9.355 -9.116 1.00 95.81 269 ARG A O 1
ATOM 2142 N N . ILE A 1 270 ? 0.519 11.487 -9.829 1.00 95.94 270 ILE A N 1
ATOM 2143 C CA . ILE A 1 270 ? 1.169 11.239 -11.127 1.00 95.94 270 ILE A CA 1
ATOM 2144 C C . ILE A 1 270 ? 2.569 10.647 -10.923 1.00 95.94 270 ILE A C 1
ATOM 2146 O O . ILE A 1 270 ? 2.963 9.699 -11.598 1.00 95.94 270 ILE A O 1
ATOM 2150 N N . MET A 1 271 ? 3.321 11.182 -9.967 1.00 95.44 271 MET A N 1
ATOM 2151 C CA . MET A 1 271 ? 4.674 10.720 -9.672 1.00 95.44 271 MET A CA 1
ATOM 2152 C C . MET A 1 271 ? 4.705 9.352 -9.015 1.00 95.44 271 MET A C 1
ATOM 2154 O O . MET A 1 271 ? 5.575 8.552 -9.343 1.00 95.44 271 MET A O 1
ATOM 2158 N N . ASP A 1 272 ? 3.774 9.070 -8.110 1.00 96.62 272 ASP A N 1
ATOM 2159 C CA . ASP A 1 272 ? 3.666 7.752 -7.490 1.00 96.62 272 ASP A CA 1
ATOM 2160 C C . ASP A 1 272 ? 3.240 6.700 -8.517 1.00 96.62 272 ASP A C 1
ATOM 2162 O O . ASP A 1 272 ? 3.793 5.601 -8.521 1.00 96.62 272 ASP A O 1
ATOM 2166 N N . HIS A 1 273 ? 2.357 7.056 -9.455 1.00 96.88 273 HIS A N 1
ATOM 2167 C CA . HIS A 1 273 ? 2.029 6.207 -10.598 1.00 96.88 273 HIS A CA 1
ATOM 2168 C C . HIS A 1 273 ? 3.265 5.913 -11.460 1.00 96.88 273 HIS A C 1
ATOM 2170 O O . HIS A 1 273 ? 3.567 4.750 -11.720 1.00 96.88 273 HIS A O 1
ATOM 2176 N N . GLN A 1 274 ? 4.035 6.940 -11.830 1.00 96.94 274 GLN A N 1
ATOM 2177 C CA . GLN A 1 274 ? 5.233 6.753 -12.648 1.00 96.94 274 GLN A CA 1
ATOM 2178 C C . GLN A 1 274 ? 6.328 5.953 -11.920 1.00 96.94 274 GLN A C 1
ATOM 2180 O O . GLN A 1 274 ? 7.010 5.136 -12.535 1.00 96.94 274 GLN A O 1
ATOM 2185 N N . LYS A 1 275 ? 6.492 6.138 -10.603 1.00 97.31 275 LYS A N 1
ATOM 2186 C CA . LYS A 1 275 ? 7.399 5.314 -9.783 1.00 97.31 275 LYS A CA 1
ATOM 2187 C C . LYS A 1 275 ? 6.958 3.858 -9.739 1.00 97.31 275 LYS A C 1
ATOM 2189 O O . LYS A 1 275 ? 7.808 2.977 -9.818 1.00 97.31 275 LYS A O 1
ATOM 2194 N N . ALA A 1 276 ? 5.658 3.608 -9.588 1.00 98.06 276 ALA A N 1
ATOM 2195 C CA . ALA A 1 276 ? 5.117 2.256 -9.583 1.00 98.06 276 ALA A CA 1
ATOM 2196 C C . ALA A 1 276 ? 5.362 1.557 -10.926 1.00 98.06 276 ALA A C 1
ATOM 2198 O O . ALA A 1 276 ? 5.739 0.388 -10.936 1.00 98.06 276 ALA A O 1
ATOM 2199 N N . GLU A 1 277 ? 5.227 2.282 -12.038 1.00 97.38 277 GLU A N 1
ATOM 2200 C CA . GLU A 1 277 ? 5.515 1.752 -13.370 1.00 97.38 277 GLU A CA 1
ATOM 2201 C C . GLU A 1 277 ? 7.002 1.425 -13.557 1.00 97.38 277 GLU A C 1
ATOM 2203 O O . GLU A 1 277 ? 7.342 0.322 -13.979 1.00 97.38 277 GLU A O 1
ATOM 2208 N N . ILE A 1 278 ? 7.902 2.325 -13.146 1.00 98.38 278 ILE A N 1
ATOM 2209 C CA . ILE A 1 278 ? 9.349 2.054 -13.143 1.00 98.38 278 ILE A CA 1
ATOM 2210 C C . ILE A 1 278 ? 9.662 0.814 -12.297 1.00 98.38 278 ILE A C 1
ATOM 2212 O O . ILE A 1 278 ? 10.358 -0.082 -12.764 1.00 98.38 278 ILE A O 1
ATOM 2216 N N . ALA A 1 279 ? 9.112 0.717 -11.084 1.00 98.38 279 ALA A N 1
ATOM 2217 C CA . ALA A 1 279 ? 9.338 -0.426 -10.202 1.00 98.38 279 ALA A CA 1
ATOM 2218 C C . ALA A 1 279 ? 8.795 -1.744 -10.790 1.00 98.38 279 ALA A C 1
ATOM 2220 O O . ALA A 1 279 ? 9.407 -2.802 -10.618 1.00 98.38 279 ALA A O 1
ATOM 2221 N N . ARG A 1 280 ? 7.659 -1.694 -11.499 1.00 98.25 280 ARG A N 1
ATOM 2222 C CA . ARG A 1 280 ? 7.094 -2.837 -12.228 1.00 98.25 280 ARG A CA 1
ATOM 2223 C C . ARG A 1 280 ? 8.041 -3.292 -13.337 1.00 98.25 280 ARG A C 1
ATOM 2225 O O . ARG A 1 280 ? 8.403 -4.467 -13.365 1.00 98.25 280 ARG A O 1
ATOM 2232 N N . LEU A 1 281 ? 8.487 -2.370 -14.189 1.00 98.06 281 LEU A N 1
ATOM 2233 C CA . LEU A 1 281 ? 9.415 -2.656 -15.286 1.00 98.06 281 LEU A CA 1
ATOM 2234 C C . LEU A 1 281 ? 10.761 -3.181 -14.770 1.00 98.06 281 LEU A C 1
ATOM 2236 O O . LEU A 1 281 ? 11.269 -4.170 -15.285 1.00 98.06 281 LEU A O 1
ATOM 2240 N N . GLU A 1 282 ? 11.313 -2.603 -13.700 1.00 98.25 282 GLU A N 1
ATOM 2241 C CA . GLU A 1 282 ? 12.540 -3.099 -13.058 1.00 98.25 282 GLU A CA 1
ATOM 2242 C C . GLU A 1 282 ? 12.389 -4.541 -12.563 1.00 98.25 282 GLU A C 1
ATOM 2244 O O . GLU A 1 282 ? 13.290 -5.367 -12.745 1.00 98.25 282 GLU A O 1
ATOM 2249 N N . LYS A 1 283 ? 11.238 -4.865 -11.962 1.00 98.38 283 LYS A N 1
ATOM 2250 C CA . LYS A 1 283 ? 10.926 -6.228 -11.528 1.00 98.38 283 LYS A CA 1
ATOM 2251 C C . LYS A 1 283 ? 10.829 -7.184 -12.718 1.00 98.38 283 LYS A C 1
ATOM 2253 O O . LYS A 1 283 ? 11.358 -8.291 -12.632 1.00 98.38 283 LYS A O 1
ATOM 2258 N N . GLU A 1 284 ? 10.189 -6.774 -13.808 1.00 97.94 284 GLU A N 1
ATOM 2259 C CA . GLU A 1 284 ? 10.040 -7.589 -15.019 1.00 97.94 284 GLU A CA 1
ATOM 2260 C C . GLU A 1 284 ? 11.378 -7.823 -15.727 1.00 97.94 284 GLU A C 1
ATOM 2262 O O . GLU A 1 284 ? 11.696 -8.969 -16.042 1.00 97.94 284 GLU A O 1
ATOM 2267 N N . VAL A 1 285 ? 12.212 -6.786 -15.881 1.00 98.31 285 VAL A N 1
ATOM 2268 C CA . VAL A 1 285 ? 13.582 -6.915 -16.410 1.00 98.31 285 VAL A CA 1
ATOM 2269 C C . VAL A 1 285 ? 14.383 -7.895 -15.558 1.00 98.31 285 VAL A C 1
ATOM 2271 O O . VAL A 1 285 ? 15.012 -8.810 -16.088 1.00 98.31 285 VAL A O 1
ATOM 2274 N N . LYS A 1 286 ? 14.346 -7.739 -14.228 1.00 98.25 286 LYS A N 1
ATOM 2275 C CA . LYS A 1 286 ? 15.050 -8.642 -13.309 1.00 98.25 286 LYS A CA 1
ATOM 2276 C C . LYS A 1 286 ? 14.565 -10.082 -13.462 1.00 98.25 286 LYS A C 1
ATOM 2278 O O . LYS A 1 286 ? 15.388 -10.989 -13.533 1.00 98.25 286 LYS A O 1
ATOM 2283 N N . GLN A 1 287 ? 13.251 -10.293 -13.530 1.00 97.88 287 GLN A N 1
ATOM 2284 C CA . GLN A 1 287 ? 12.684 -11.624 -13.718 1.00 97.88 287 GLN A CA 1
ATOM 2285 C C . GLN A 1 287 ? 13.135 -12.236 -15.046 1.00 97.88 287 GLN A C 1
ATOM 2287 O O . GLN A 1 287 ? 13.603 -13.367 -15.060 1.00 97.88 287 GLN A O 1
ATOM 2292 N N . LYS A 1 288 ? 13.075 -11.485 -16.149 1.00 97.75 288 LYS A N 1
ATOM 2293 C CA . LYS A 1 288 ? 13.461 -11.995 -17.470 1.00 97.75 288 LYS A CA 1
ATOM 2294 C C . LYS A 1 288 ? 14.951 -12.295 -17.582 1.00 97.75 288 LYS A C 1
ATOM 2296 O O . LYS A 1 288 ? 15.322 -13.290 -18.196 1.00 97.75 288 LYS A O 1
ATOM 2301 N N . LYS A 1 289 ? 15.804 -11.512 -16.917 1.00 97.94 289 LYS A N 1
ATOM 2302 C CA . LYS A 1 289 ? 17.230 -11.837 -16.766 1.00 97.94 289 LYS A CA 1
ATOM 2303 C C . LYS A 1 289 ? 17.448 -13.126 -15.974 1.00 97.94 289 LYS A C 1
ATOM 2305 O O . LYS A 1 289 ? 18.319 -13.908 -16.336 1.00 97.94 289 LYS A O 1
ATOM 2310 N N . ASN A 1 290 ? 16.652 -13.380 -14.935 1.00 97.94 290 ASN A N 1
ATOM 2311 C CA . ASN A 1 290 ? 16.713 -14.652 -14.210 1.00 97.94 290 ASN A CA 1
ATOM 2312 C C . ASN A 1 290 ? 16.268 -15.829 -15.094 1.00 97.94 290 ASN A C 1
ATOM 2314 O O . ASN A 1 290 ? 16.923 -16.868 -15.070 1.00 97.94 290 ASN A O 1
ATOM 2318 N N . ASP A 1 291 ? 15.205 -15.665 -15.890 1.00 96.31 291 ASP A N 1
ATOM 2319 C CA . ASP A 1 291 ? 14.738 -16.683 -16.845 1.00 96.31 291 ASP A CA 1
ATOM 2320 C C . ASP A 1 291 ? 15.837 -17.005 -17.885 1.00 96.31 291 ASP A C 1
ATOM 2322 O O . ASP A 1 291 ? 16.107 -18.172 -18.178 1.00 96.31 291 ASP A O 1
ATOM 2326 N N . TYR A 1 292 ? 16.526 -15.972 -18.389 1.00 97.75 292 TYR A N 1
ATOM 2327 C CA . TYR A 1 292 ? 17.670 -16.108 -19.298 1.00 97.75 292 TYR A CA 1
ATOM 2328 C C . TYR A 1 292 ? 18.824 -16.887 -18.648 1.00 97.75 292 TYR A C 1
ATOM 2330 O O . TYR A 1 292 ? 19.292 -17.879 -19.202 1.00 97.75 292 TYR A O 1
ATOM 2338 N N . THR A 1 293 ? 19.243 -16.503 -17.437 1.00 97.88 293 THR A N 1
ATOM 2339 C CA . THR A 1 293 ? 20.295 -17.218 -16.691 1.00 97.88 293 THR A CA 1
ATOM 2340 C C . THR A 1 293 ? 19.906 -18.667 -16.405 1.00 97.88 293 THR A C 1
ATOM 2342 O O . THR A 1 293 ? 20.738 -19.558 -16.530 1.00 97.88 293 THR A O 1
ATOM 2345 N N . THR A 1 294 ? 18.639 -18.922 -16.073 1.00 97.38 294 THR A N 1
ATOM 2346 C CA . THR A 1 294 ? 18.134 -20.283 -15.836 1.00 97.38 294 THR A CA 1
ATOM 2347 C C . THR A 1 294 ? 18.259 -21.134 -17.098 1.00 97.38 294 THR A C 1
ATOM 2349 O O . THR A 1 294 ? 18.736 -22.261 -17.025 1.00 97.38 294 THR A O 1
ATOM 2352 N N . SER A 1 295 ? 17.910 -20.576 -18.260 1.00 97.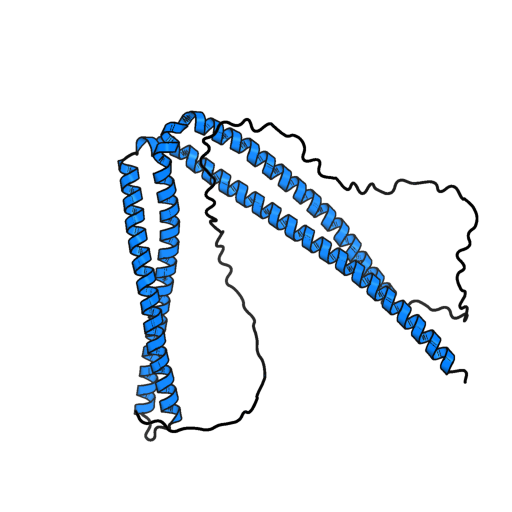00 295 SER A N 1
ATOM 2353 C CA . SER A 1 295 ? 18.024 -21.282 -19.543 1.00 97.00 295 SER A CA 1
ATOM 2354 C C . SER A 1 295 ? 19.491 -21.564 -19.913 1.00 97.00 295 SER A C 1
ATOM 2356 O O . SER A 1 295 ? 19.809 -22.638 -20.420 1.00 97.00 295 SER A O 1
ATOM 2358 N N . LEU A 1 296 ? 20.422 -20.655 -19.582 1.00 97.25 296 LEU A N 1
ATOM 2359 C CA . LEU A 1 296 ? 21.864 -20.915 -19.711 1.00 97.25 296 LEU A CA 1
ATOM 2360 C C . LEU A 1 296 ? 22.325 -22.071 -18.814 1.00 97.25 296 LEU A C 1
ATOM 2362 O O . LEU A 1 296 ? 23.005 -22.976 -19.288 1.00 97.25 296 LEU A O 1
ATOM 2366 N N . THR A 1 297 ? 21.922 -22.084 -17.541 1.00 97.00 297 THR A N 1
ATOM 2367 C CA . THR A 1 297 ? 22.250 -23.185 -16.624 1.00 97.00 297 THR A CA 1
ATOM 2368 C C . THR A 1 297 ? 21.640 -24.512 -17.088 1.00 97.00 297 THR A C 1
ATOM 2370 O O . THR A 1 297 ? 22.280 -25.553 -16.968 1.00 97.00 297 THR A O 1
ATOM 2373 N N . ASN A 1 298 ? 20.437 -24.501 -17.668 1.00 95.62 298 ASN A N 1
ATOM 2374 C CA . ASN A 1 298 ? 19.832 -25.700 -18.251 1.00 95.62 298 ASN A CA 1
ATOM 2375 C C . ASN A 1 298 ? 20.653 -26.230 -19.436 1.00 95.62 298 ASN A C 1
ATOM 2377 O O . ASN A 1 298 ? 20.876 -27.435 -19.527 1.00 95.62 298 ASN A O 1
ATOM 2381 N N . LEU A 1 299 ? 21.151 -25.356 -20.318 1.00 95.81 299 LEU A N 1
ATOM 2382 C CA . LEU A 1 299 ? 22.053 -25.760 -21.404 1.00 95.81 299 LEU A CA 1
ATOM 2383 C C . LEU A 1 299 ? 23.354 -26.371 -20.875 1.00 95.81 299 LEU A C 1
ATOM 2385 O O . LEU A 1 299 ? 23.803 -27.387 -21.402 1.00 95.81 299 LEU A O 1
ATOM 2389 N N . GLU A 1 300 ? 23.936 -25.800 -19.818 1.00 94.62 300 GLU A N 1
ATOM 2390 C CA . GLU A 1 300 ? 25.107 -26.376 -19.144 1.00 94.62 300 GLU A CA 1
ATOM 2391 C C . GLU A 1 300 ? 24.800 -27.771 -18.579 1.00 94.62 300 GLU A C 1
ATOM 2393 O O . GLU A 1 300 ? 25.591 -28.697 -18.755 1.00 94.62 300 GLU A O 1
ATOM 2398 N N . GLN A 1 301 ? 23.631 -27.961 -17.957 1.00 94.31 301 GLN A N 1
ATOM 2399 C CA . GLN A 1 301 ? 23.192 -29.265 -17.447 1.00 94.31 301 GLN A CA 1
ATOM 2400 C C . GLN A 1 301 ? 22.980 -30.288 -18.565 1.00 94.31 301 GLN A C 1
ATOM 2402 O O . GLN A 1 301 ? 23.431 -31.426 -18.436 1.00 94.31 301 GLN A O 1
ATOM 2407 N N . ILE A 1 302 ? 22.340 -29.894 -19.671 1.00 91.50 302 ILE A N 1
ATOM 2408 C CA . ILE A 1 302 ? 22.171 -30.757 -20.846 1.00 91.50 302 ILE A CA 1
ATOM 2409 C C . ILE A 1 302 ? 23.548 -31.146 -21.397 1.00 91.50 302 ILE A C 1
ATOM 2411 O O . ILE A 1 302 ? 23.795 -32.323 -21.656 1.00 91.50 302 ILE A O 1
ATOM 2415 N N . SER A 1 303 ? 24.470 -30.185 -21.510 1.00 91.38 303 SER A N 1
ATOM 2416 C CA . SER A 1 303 ? 25.845 -30.440 -21.944 1.00 91.38 303 SER A CA 1
ATOM 2417 C C . SER A 1 303 ? 26.542 -31.452 -21.029 1.00 91.38 303 SER A C 1
ATOM 2419 O O . SER A 1 303 ? 27.091 -32.439 -21.516 1.00 91.38 303 SER A O 1
ATOM 2421 N N . ASN A 1 304 ? 26.477 -31.258 -19.707 1.00 90.75 304 ASN A N 1
ATOM 2422 C CA . ASN A 1 304 ? 27.073 -32.168 -18.725 1.00 90.75 304 ASN A CA 1
ATOM 2423 C C . ASN A 1 304 ? 26.472 -33.578 -18.811 1.00 90.75 304 ASN A C 1
ATOM 2425 O O . ASN A 1 304 ? 27.223 -34.549 -18.845 1.00 90.75 304 ASN A O 1
ATOM 2429 N N . SER A 1 305 ? 25.148 -33.699 -18.945 1.00 88.06 305 SER A N 1
ATOM 2430 C CA . SER A 1 305 ? 24.458 -34.987 -19.104 1.00 88.06 305 SER A CA 1
ATOM 2431 C C . SER A 1 305 ? 24.935 -35.741 -20.348 1.00 88.06 305 SER A C 1
ATOM 2433 O O . SER A 1 305 ? 25.229 -36.932 -20.280 1.00 88.06 305 SER A O 1
ATOM 2435 N N . ILE A 1 306 ? 25.087 -35.048 -21.484 1.00 86.75 306 ILE A N 1
ATOM 2436 C CA . ILE A 1 306 ? 25.622 -35.647 -22.716 1.00 86.75 306 ILE A CA 1
ATOM 2437 C C . ILE A 1 306 ? 27.056 -36.153 -22.491 1.00 86.75 306 ILE A C 1
ATOM 2439 O O . ILE A 1 306 ? 27.409 -37.241 -22.951 1.00 86.75 306 ILE A O 1
ATOM 2443 N N . HIS A 1 307 ? 27.899 -35.390 -21.791 1.00 85.00 307 HIS A N 1
ATOM 2444 C CA . HIS A 1 307 ? 29.270 -35.802 -21.473 1.00 85.00 307 HIS A CA 1
ATOM 2445 C C . HIS A 1 307 ? 29.327 -37.001 -20.515 1.00 85.00 307 HIS A C 1
ATOM 2447 O O . HIS A 1 307 ? 30.137 -37.910 -20.723 1.00 85.00 307 HIS A O 1
ATOM 2453 N N . GLU A 1 308 ? 28.466 -37.040 -19.499 1.00 86.06 308 GLU A N 1
ATOM 2454 C CA . GLU A 1 308 ? 28.347 -38.169 -18.574 1.00 86.06 308 GLU A CA 1
ATOM 2455 C C . GLU A 1 308 ? 27.887 -39.439 -19.299 1.00 86.06 308 GLU A C 1
ATOM 2457 O O . GLU A 1 308 ? 28.518 -40.487 -19.159 1.00 86.06 308 GLU A O 1
ATOM 2462 N N . GLU A 1 309 ? 26.858 -39.352 -20.146 1.00 82.12 309 GLU A N 1
ATOM 2463 C CA . GLU A 1 309 ? 26.391 -40.483 -20.954 1.00 82.12 309 GLU A CA 1
ATOM 2464 C C . GLU A 1 309 ? 27.480 -41.008 -21.896 1.00 82.12 309 GLU A C 1
ATOM 2466 O O . GLU A 1 309 ? 27.687 -42.223 -21.994 1.00 82.12 309 GLU A O 1
ATOM 2471 N N . ARG A 1 310 ? 28.233 -40.109 -22.543 1.00 78.12 310 ARG A N 1
ATOM 2472 C CA . ARG A 1 310 ? 29.395 -40.482 -23.365 1.00 78.12 310 ARG A CA 1
ATOM 2473 C C . ARG A 1 310 ? 30.437 -41.234 -22.539 1.00 78.12 310 ARG A C 1
ATOM 2475 O O . ARG A 1 310 ? 30.854 -42.319 -22.949 1.00 78.12 310 ARG A O 1
ATOM 2482 N N . SER A 1 311 ? 30.781 -40.718 -21.359 1.00 77.94 311 SER A N 1
ATOM 2483 C CA . SER A 1 311 ? 31.765 -41.318 -20.445 1.00 77.94 311 SER A CA 1
ATOM 2484 C C . SER A 1 311 ? 31.333 -42.710 -19.967 1.00 77.94 311 SER A C 1
ATOM 2486 O O . SER A 1 311 ? 32.103 -43.667 -20.040 1.00 77.94 311 SER A O 1
ATOM 2488 N N . LEU A 1 312 ? 30.070 -42.863 -19.555 1.00 74.25 312 LEU A N 1
ATOM 2489 C CA . LEU A 1 312 ? 29.498 -44.145 -19.130 1.00 74.25 312 LEU A CA 1
ATOM 2490 C C . LEU A 1 312 ? 29.414 -45.157 -20.282 1.00 74.25 312 LEU A C 1
ATOM 2492 O O . LEU A 1 312 ? 29.648 -46.350 -20.077 1.00 74.25 312 LEU A O 1
ATOM 2496 N N . SER A 1 313 ? 29.105 -44.703 -21.501 1.00 68.00 313 SER A N 1
ATOM 2497 C CA . SER A 1 313 ? 29.044 -45.567 -22.686 1.00 68.00 313 SER A CA 1
ATOM 2498 C C . SER A 1 313 ? 30.417 -46.095 -23.118 1.00 68.00 313 SER A C 1
ATOM 2500 O O . SER A 1 313 ? 30.492 -47.192 -23.674 1.00 68.00 313 SER A O 1
ATOM 2502 N N . SER A 1 314 ? 31.487 -45.340 -22.850 1.00 64.69 314 SER A N 1
ATOM 2503 C CA . SER A 1 314 ? 32.871 -45.755 -23.101 1.00 64.69 314 SER A CA 1
ATOM 2504 C C . SER A 1 314 ? 33.327 -46.793 -22.061 1.00 64.69 314 SER A C 1
ATOM 2506 O O . SER A 1 314 ? 33.755 -47.893 -22.413 1.00 64.69 314 SER A O 1
ATOM 2508 N N . VAL A 1 315 ? 33.061 -46.550 -20.769 1.00 62.00 315 VAL A N 1
ATOM 2509 C CA . VAL A 1 315 ? 33.361 -47.502 -19.674 1.00 62.00 315 VAL A CA 1
ATOM 2510 C C . VAL A 1 315 ? 32.608 -48.832 -19.829 1.00 62.00 315 VAL A C 1
ATOM 2512 O O . VAL A 1 315 ? 33.172 -49.906 -19.614 1.00 62.00 315 VAL A O 1
ATOM 2515 N N . LYS A 1 316 ? 31.334 -48.794 -20.238 1.00 57.94 316 LYS A N 1
ATOM 2516 C CA . LYS A 1 316 ? 30.521 -50.005 -20.433 1.00 57.94 316 LYS A CA 1
ATOM 2517 C C . LYS A 1 316 ? 31.020 -50.874 -21.593 1.00 57.94 316 LYS A C 1
ATOM 2519 O O . LYS A 1 316 ? 30.830 -52.085 -21.544 1.00 57.94 316 LYS A O 1
ATOM 2524 N N . ARG A 1 317 ? 31.664 -50.287 -22.607 1.00 53.72 317 ARG A N 1
ATOM 2525 C CA . ARG A 1 317 ? 32.279 -51.025 -23.724 1.00 53.72 317 ARG A CA 1
ATOM 2526 C C . ARG A 1 317 ? 33.616 -51.665 -23.332 1.00 53.72 317 ARG A C 1
ATOM 2528 O O . ARG A 1 317 ? 33.876 -52.785 -23.757 1.00 53.72 317 ARG A O 1
ATOM 2535 N N . GLY A 1 318 ? 34.386 -51.039 -22.439 1.00 54.69 318 GLY A N 1
ATOM 2536 C CA . GLY A 1 318 ? 35.616 -51.621 -21.881 1.00 54.69 318 GLY A CA 1
ATOM 2537 C C . GLY A 1 318 ? 35.400 -52.894 -21.046 1.00 54.69 318 GLY A C 1
ATOM 2538 O O . GLY A 1 318 ? 36.230 -53.796 -21.079 1.00 54.69 318 GLY A O 1
ATOM 2539 N N . ASN A 1 319 ? 34.257 -53.018 -20.362 1.00 53.34 319 ASN A N 1
ATOM 2540 C CA . ASN A 1 319 ? 33.923 -54.192 -19.536 1.00 53.34 319 ASN A CA 1
ATOM 2541 C C . ASN A 1 319 ? 33.307 -55.377 -20.307 1.00 53.34 319 ASN A C 1
ATOM 2543 O O . ASN A 1 319 ? 33.075 -56.425 -19.711 1.00 53.34 319 ASN A O 1
ATOM 2547 N N . VAL A 1 320 ? 32.996 -55.229 -21.600 1.00 50.16 320 VAL A N 1
ATOM 2548 C CA . VAL A 1 320 ? 32.424 -56.313 -22.431 1.00 50.16 320 VAL A CA 1
ATOM 2549 C C . VAL A 1 320 ? 33.520 -57.102 -23.177 1.00 50.16 320 VAL A C 1
ATOM 2551 O O . VAL A 1 320 ? 33.240 -58.164 -23.727 1.00 50.16 320 VAL A O 1
ATOM 2554 N N . SER A 1 321 ? 34.774 -56.634 -23.142 1.00 48.12 321 SER A N 1
ATOM 2555 C CA . SER A 1 321 ? 35.930 -57.227 -23.844 1.00 48.12 321 SER A CA 1
ATOM 2556 C C . SER A 1 321 ? 36.876 -58.055 -22.951 1.00 48.12 321 SER A C 1
ATOM 2558 O O . SER A 1 321 ? 38.011 -58.312 -23.351 1.00 48.12 321 SER A O 1
ATOM 2560 N N . THR A 1 322 ? 36.436 -58.492 -21.765 1.00 40.88 322 THR A N 1
ATOM 2561 C CA . THR A 1 322 ? 37.153 -59.459 -20.899 1.00 40.88 322 THR A CA 1
ATOM 2562 C C . THR A 1 322 ? 36.367 -60.747 -20.756 1.00 40.88 322 THR A C 1
ATOM 2564 O O . THR A 1 322 ? 36.966 -61.828 -20.934 1.00 40.88 322 THR A O 1
#

Sequence (322 aa):
MTMITSNSSASVDVASVDESISLSSTSNSALSTSISLPDCTSDDPIACTSNIAQTIIRVDPPGKHERKCSSDDGIHYVDDDDGVEFALDAKHLNQVHEELEKLNIATDVINSLEFQLDESRMHFNQIHCKWTQRLEEMSKKYGSAIQKSRPYHEAVAEDLKIRDEAQEAASRFKRANSILQVAKLQVKLTQESLARQKVVEPECLEVLNQHIQRVSEAEHDRAIAEEFHRALSQRMIASANKIKEQERQHPRAIKKSLHYFELRQEFQRIMDHQKAEIARLEKEVKQKKNDYTTSLTNLEQISNSIHEERSLSSVKRGNVST

Radius of gyration: 36.46 Å; chains: 1; bounding box: 83×93×94 Å

InterPro domains:
  IPR007940 SH3-binding 5 [PF05276] (92-315)
  IPR007940 SH3-binding 5 [PTHR19423] (91-315)

pLDDT: mean 77.88, std 27.04, range [24.72, 98.69]

Foldseek 3Di:
DDDDDDDDDDDDDDDDDDDDDDDDDDDDDDDPPPDPDDDPDDDDDPPPPPDPPDPPPPPDDDDDDDDDDDDDDDPPPPPPPPPDPPDDPVVLVVLLVVLVVLLVVLVVVLVVLVVVLVVLVVVLVVLVVVVVVVLVVVCVVQVVLCVLCVLLVVLVVVLVVLVVVLVVLVVQLVVLVVQLVVLVVVLVVLVVVQVPDPDHDPVSVVVSVVSVVSNVVSVVSSVVSVVSSVVSVVVSVVSVVSNVVSCVVRVPSCVSCVVSVVSVVVSVVVSVVSVVVSVVSVVVSVVSVVSSVVSVVSNVVSVVVSVVVVVVVVVVVVVVPD

Secondary structure (DSSP, 8-state):
------------------------------------PPP--------------------------------------------------HHHHHHHHHHHHHHHHHHHHHHHHHHHHHHHHHHHHHHHHHHHHHHHHHHHHHHHHHHHHHHHHHHHHHHHHHHHHHHHHHHHHHHHHHHHHHHHHHHHHHHHHHHH-SS--HHHHHHHHHHHHHHHHHHHHHHHHHHHHHHHHHHHHHHHHHHHHHHHH-HHHHHHHHHHHHHHHHHHHHHHHHHHHHHHHHHHHHHHHHHHHHHHHHHHHHHHHHHHHHHHHHHHHHTT--

Organism: NCBI:txid166010